Protein AF-A0A4V3WNZ0-F1 (afdb_monomer_lite)

Organism: Camellia sinensis var. sinensis (NCBI:txid542762)

Radius of gyration: 19.57 Å; chains: 1; bounding box: 50×48×54 Å

Structure (mmCIF, N/CA/C/O backbone):
data_AF-A0A4V3WNZ0-F1
#
_entry.id   AF-A0A4V3WNZ0-F1
#
loop_
_atom_site.group_PDB
_atom_site.id
_atom_site.type_symbol
_atom_site.label_atom_id
_atom_site.label_alt_id
_atom_site.label_comp_id
_atom_site.label_asym_id
_atom_site.label_entity_id
_atom_site.label_seq_id
_atom_site.pdbx_PDB_ins_code
_atom_site.Cartn_x
_atom_site.Cartn_y
_atom_site.Cartn_z
_atom_site.occupancy
_atom_site.B_iso_or_equiv
_atom_site.auth_seq_id
_atom_site.auth_comp_id
_atom_site.auth_asym_id
_atom_site.auth_atom_id
_atom_site.pdbx_PDB_model_num
ATOM 1 N N . MET A 1 1 ? 7.598 -30.598 9.539 1.00 22.86 1 MET A N 1
ATOM 2 C CA . MET A 1 1 ? 8.129 -29.947 10.754 1.00 22.86 1 MET A CA 1
ATOM 3 C C . MET A 1 1 ? 8.599 -28.568 10.317 1.00 22.86 1 MET A C 1
ATOM 5 O O . MET A 1 1 ? 9.650 -28.461 9.709 1.00 22.86 1 MET A O 1
ATOM 9 N N . VAL A 1 2 ? 7.731 -27.564 10.446 1.00 21.77 2 VAL A N 1
ATOM 10 C CA . VAL A 1 2 ? 8.001 -26.183 10.010 1.00 21.77 2 VAL A CA 1
ATOM 11 C C . VAL A 1 2 ? 8.913 -25.542 11.061 1.00 21.77 2 VAL A C 1
ATOM 13 O O . VAL A 1 2 ? 8.618 -25.711 12.249 1.00 21.77 2 VAL A O 1
ATOM 16 N N . PRO A 1 3 ? 10.010 -24.852 10.701 1.00 21.86 3 PRO A N 1
ATOM 17 C CA . PRO A 1 3 ? 10.790 -24.132 11.690 1.00 21.86 3 PRO A CA 1
ATOM 18 C C . PRO A 1 3 ? 9.959 -22.952 12.203 1.00 21.86 3 PRO A C 1
ATOM 20 O O . PRO A 1 3 ? 9.789 -21.936 11.539 1.00 21.86 3 PRO A O 1
ATOM 23 N N . LEU A 1 4 ? 9.409 -23.128 13.404 1.00 22.83 4 LEU A N 1
ATOM 24 C CA . LEU A 1 4 ? 8.915 -22.058 14.260 1.00 22.83 4 LEU A CA 1
ATOM 25 C C . LEU A 1 4 ? 10.076 -21.096 14.528 1.00 22.83 4 LEU A C 1
ATOM 27 O O . LEU A 1 4 ? 11.005 -21.442 15.263 1.00 22.83 4 LEU A O 1
ATOM 31 N N . PHE A 1 5 ? 10.012 -19.885 13.978 1.00 24.09 5 PHE A N 1
ATOM 32 C CA . PHE A 1 5 ? 10.823 -18.770 14.454 1.00 24.09 5 PHE A CA 1
ATOM 33 C C . PHE A 1 5 ? 10.390 -18.443 15.888 1.00 24.09 5 PHE A C 1
ATOM 35 O O . PHE A 1 5 ? 9.477 -17.661 16.140 1.00 24.09 5 PHE A O 1
ATOM 42 N N . ARG A 1 6 ? 11.035 -19.094 16.861 1.00 22.08 6 ARG A N 1
ATOM 43 C CA . ARG A 1 6 ? 11.029 -18.660 18.258 1.00 22.08 6 ARG A CA 1
ATOM 44 C C . ARG A 1 6 ? 11.833 -17.366 18.337 1.00 22.08 6 ARG A C 1
ATOM 46 O O . ARG A 1 6 ? 13.050 -17.409 18.489 1.00 22.08 6 ARG A O 1
ATOM 53 N N . CYS A 1 7 ? 11.151 -16.229 18.273 1.00 25.38 7 CYS A N 1
ATOM 54 C CA . CYS A 1 7 ? 11.720 -14.967 18.723 1.00 25.38 7 CYS A CA 1
ATOM 55 C C . CYS A 1 7 ? 11.767 -15.008 20.258 1.00 25.38 7 CYS A C 1
ATOM 57 O O . CYS A 1 7 ? 10.789 -14.701 20.936 1.00 25.38 7 CYS A O 1
ATOM 59 N N . ARG A 1 8 ? 12.880 -15.502 20.818 1.00 25.33 8 ARG A N 1
ATOM 60 C CA . ARG A 1 8 ? 13.190 -15.264 22.230 1.00 25.33 8 ARG A CA 1
ATOM 61 C C . ARG A 1 8 ? 13.605 -13.806 22.360 1.00 25.33 8 ARG A C 1
ATOM 63 O O . ARG A 1 8 ? 14.475 -13.345 21.632 1.00 25.33 8 ARG A O 1
ATOM 70 N N . THR A 1 9 ? 12.932 -13.135 23.283 1.00 31.78 9 THR A N 1
ATOM 71 C CA . THR A 1 9 ? 13.323 -11.897 23.948 1.00 31.78 9 THR A CA 1
ATOM 72 C C . THR A 1 9 ? 14.841 -11.769 24.034 1.00 31.78 9 THR A C 1
ATOM 74 O O . THR A 1 9 ? 15.454 -12.547 24.755 1.00 31.78 9 THR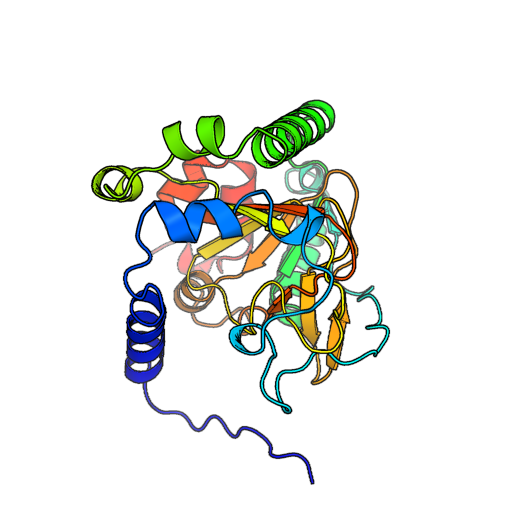 A O 1
ATOM 77 N N . ASP A 1 10 ? 15.424 -10.853 23.262 1.00 27.19 10 ASP A N 1
ATOM 78 C CA . ASP A 1 10 ? 16.510 -9.978 23.704 1.00 27.19 10 ASP A CA 1
ATOM 79 C C . ASP A 1 10 ? 16.828 -8.932 22.619 1.00 27.19 10 ASP A C 1
ATOM 81 O O . ASP A 1 10 ? 17.310 -9.231 21.530 1.00 27.19 10 ASP A O 1
ATOM 85 N N . ASN A 1 11 ? 16.601 -7.677 23.014 1.00 31.78 11 ASN A N 1
ATOM 86 C CA . ASN A 1 11 ? 17.194 -6.434 22.520 1.00 31.78 11 ASN A CA 1
ATOM 87 C C . ASN A 1 11 ? 16.627 -5.760 21.253 1.00 31.78 11 ASN A C 1
ATOM 89 O O . ASN A 1 11 ? 17.035 -6.018 20.122 1.00 31.78 11 ASN A O 1
ATOM 93 N N . LEU A 1 12 ? 15.862 -4.686 21.514 1.00 31.84 12 LEU A N 1
ATOM 94 C CA . LEU A 1 12 ? 15.644 -3.498 20.666 1.00 31.84 12 LEU A CA 1
ATOM 95 C C . LEU A 1 12 ? 16.900 -3.036 19.898 1.00 31.84 12 LEU A C 1
ATOM 97 O O . LEU A 1 12 ? 16.803 -2.506 18.794 1.00 31.84 12 LEU A O 1
ATOM 101 N N . LEU A 1 13 ? 18.094 -3.260 20.454 1.00 29.09 13 LEU A N 1
ATOM 102 C CA . LEU A 1 13 ? 19.365 -2.938 19.807 1.00 29.09 13 LEU A CA 1
ATOM 103 C C . LEU A 1 13 ? 19.610 -3.746 18.522 1.00 29.09 13 LEU A C 1
ATOM 105 O O . LEU A 1 13 ? 20.315 -3.272 17.634 1.00 29.09 13 LEU A O 1
ATOM 109 N N . GLN A 1 14 ? 19.051 -4.953 18.406 1.00 28.75 14 GLN A N 1
ATOM 110 C CA . GLN A 1 14 ? 19.191 -5.788 17.215 1.00 28.75 14 GLN A CA 1
ATOM 111 C C . GLN A 1 14 ? 18.193 -5.386 16.126 1.00 28.75 14 GLN A C 1
ATOM 113 O O . GLN A 1 14 ? 18.574 -5.372 14.959 1.00 28.75 14 GLN A O 1
ATOM 118 N N . ALA A 1 15 ? 16.989 -4.940 16.504 1.00 31.02 15 ALA A N 1
ATOM 119 C CA . ALA A 1 15 ? 16.023 -4.324 15.591 1.00 31.02 15 ALA A CA 1
ATOM 120 C C . ALA A 1 15 ? 16.537 -2.980 15.035 1.00 31.02 15 ALA A C 1
ATOM 122 O O . ALA A 1 15 ? 16.489 -2.754 13.829 1.00 31.02 15 ALA A O 1
ATOM 123 N N . LEU A 1 16 ? 17.144 -2.136 15.880 1.00 28.64 16 LEU A N 1
ATOM 124 C CA . LEU A 1 16 ? 17.781 -0.881 15.453 1.00 28.64 16 LEU A CA 1
ATOM 125 C C . LEU A 1 16 ? 19.029 -1.115 14.582 1.00 28.64 16 LEU A C 1
ATOM 127 O O . LEU A 1 16 ? 19.270 -0.370 13.633 1.00 28.64 16 LEU A O 1
ATOM 131 N N . ARG A 1 17 ? 19.806 -2.177 14.843 1.00 26.17 17 ARG A N 1
ATOM 132 C CA . ARG A 1 17 ? 20.913 -2.592 13.960 1.00 26.17 17 ARG A CA 1
ATOM 133 C C . ARG A 1 17 ? 20.415 -3.154 12.625 1.00 26.17 17 ARG A C 1
ATOM 135 O O . ARG A 1 17 ? 21.049 -2.882 11.611 1.00 26.17 17 ARG A O 1
ATOM 142 N N . TYR A 1 18 ? 19.284 -3.862 12.607 1.00 29.41 18 TYR A N 1
ATOM 143 C CA . TYR A 1 18 ? 18.631 -4.327 11.377 1.00 29.41 18 TYR A CA 1
ATOM 144 C C . TYR A 1 18 ? 18.109 -3.152 10.535 1.00 29.41 18 TYR A C 1
ATOM 146 O O . TYR A 1 18 ? 18.375 -3.097 9.335 1.00 29.41 18 TYR A O 1
ATOM 154 N N . ALA A 1 19 ? 17.469 -2.161 11.166 1.00 29.06 19 ALA A N 1
ATOM 155 C CA . ALA A 1 19 ? 17.015 -0.935 10.504 1.00 29.06 19 ALA A CA 1
ATOM 156 C C . ALA A 1 19 ? 18.187 -0.114 9.919 1.00 29.06 19 ALA A C 1
ATOM 158 O O . ALA A 1 19 ? 18.107 0.373 8.792 1.00 29.06 19 ALA A O 1
ATOM 159 N N . ALA A 1 20 ? 19.321 -0.031 10.628 1.00 26.53 20 ALA A N 1
ATOM 160 C CA . ALA A 1 20 ? 20.526 0.654 10.145 1.00 26.53 20 ALA A CA 1
ATOM 161 C C . ALA A 1 20 ? 21.282 -0.113 9.032 1.00 26.53 20 ALA A C 1
ATOM 163 O O . ALA A 1 20 ? 21.906 0.503 8.162 1.00 26.53 20 ALA A O 1
ATOM 164 N N . GLN A 1 21 ? 21.231 -1.452 9.025 1.00 25.48 21 GLN A N 1
ATOM 165 C CA . GLN A 1 21 ? 21.867 -2.276 7.986 1.00 25.48 21 GLN A CA 1
ATOM 166 C C . GLN A 1 21 ? 21.090 -2.283 6.664 1.00 25.48 21 GLN A C 1
ATOM 168 O O . GLN A 1 21 ? 21.719 -2.277 5.606 1.00 25.48 21 GLN A O 1
ATOM 173 N N . PHE A 1 22 ? 19.755 -2.231 6.683 1.00 28.86 22 PHE A N 1
ATOM 174 C CA . PHE A 1 22 ? 18.964 -2.204 5.443 1.00 28.86 22 PHE A CA 1
ATOM 175 C C . PHE A 1 22 ? 18.880 -0.821 4.789 1.00 28.86 22 PHE A C 1
ATOM 177 O O . PHE A 1 22 ? 18.801 -0.746 3.565 1.00 28.86 22 PHE A O 1
ATOM 184 N N . GLY A 1 23 ? 19.039 0.266 5.553 1.00 26.31 23 GLY A N 1
ATOM 185 C CA . GLY A 1 23 ? 19.228 1.607 4.985 1.00 26.31 23 GLY A CA 1
ATOM 186 C C . GLY A 1 23 ? 20.550 1.789 4.220 1.00 26.31 23 GLY A C 1
ATOM 187 O O . GLY A 1 23 ? 20.719 2.786 3.525 1.00 26.31 23 GLY A O 1
ATOM 188 N N . SER A 1 24 ? 21.499 0.844 4.324 1.00 24.97 24 SER A N 1
ATOM 189 C CA . SER A 1 24 ? 22.857 0.995 3.774 1.00 24.97 24 SER A CA 1
ATOM 190 C C . SER A 1 24 ? 23.377 -0.169 2.915 1.00 24.97 24 SER A C 1
ATOM 192 O O . SER A 1 24 ? 24.440 -0.040 2.304 1.00 24.97 24 SER A O 1
ATOM 194 N N . LEU A 1 25 ? 22.641 -1.277 2.755 1.00 25.31 25 LEU A N 1
ATOM 195 C CA . LEU A 1 25 ? 23.072 -2.417 1.930 1.00 25.31 25 LEU A CA 1
ATOM 196 C C . LEU A 1 25 ? 22.084 -2.774 0.810 1.00 25.31 25 LEU A C 1
ATOM 198 O O . LEU A 1 25 ? 21.451 -3.822 0.843 1.00 25.31 25 LEU A O 1
ATOM 202 N N . ARG A 1 26 ? 22.056 -1.942 -0.244 1.00 28.61 26 ARG A N 1
ATOM 203 C CA . ARG A 1 26 ? 22.156 -2.385 -1.661 1.00 28.61 26 ARG A CA 1
ATOM 204 C C . ARG A 1 26 ? 22.137 -1.264 -2.707 1.00 28.61 26 ARG A C 1
ATOM 206 O O . ARG A 1 26 ? 22.009 -1.569 -3.884 1.00 28.61 26 ARG A O 1
ATOM 213 N N . TYR A 1 27 ? 22.410 -0.003 -2.374 1.00 26.86 27 TYR A N 1
ATOM 214 C CA . TYR A 1 27 ? 22.771 0.972 -3.414 1.00 26.86 27 TYR A CA 1
ATOM 215 C C . TYR A 1 27 ? 24.273 0.878 -3.733 1.00 26.86 27 TYR A C 1
ATOM 217 O O . TYR A 1 27 ? 25.078 1.755 -3.421 1.00 26.86 27 TYR A O 1
ATOM 225 N N . ARG A 1 28 ? 24.702 -0.245 -4.332 1.00 27.34 28 ARG A N 1
ATOM 226 C CA . ARG A 1 28 ? 26.031 -0.305 -4.960 1.00 27.34 28 ARG A CA 1
ATOM 227 C C . ARG A 1 28 ? 26.007 0.646 -6.153 1.00 27.34 28 ARG A C 1
ATOM 229 O O . ARG A 1 28 ? 25.425 0.284 -7.165 1.00 27.34 28 ARG A O 1
ATOM 236 N N . ARG A 1 29 ? 26.643 1.819 -6.009 1.00 31.81 29 ARG A N 1
ATOM 237 C CA . ARG A 1 29 ? 27.169 2.718 -7.063 1.00 31.81 29 ARG A CA 1
ATOM 238 C C . ARG A 1 29 ? 26.710 2.329 -8.482 1.00 31.81 29 ARG A C 1
ATOM 240 O O . ARG A 1 29 ? 27.470 1.765 -9.269 1.00 31.81 29 ARG A O 1
ATOM 247 N N . CYS A 1 30 ? 25.446 2.596 -8.794 1.00 29.62 30 CYS A N 1
ATOM 248 C CA . CYS A 1 30 ? 24.941 2.493 -10.153 1.00 29.62 30 CYS A CA 1
ATOM 249 C C . CYS A 1 30 ? 25.192 3.856 -10.789 1.00 29.62 30 CYS A C 1
ATOM 251 O O . CYS A 1 30 ? 24.646 4.854 -10.336 1.00 29.62 30 CYS A O 1
ATOM 253 N N . SER A 1 31 ? 26.076 3.927 -11.785 1.00 35.72 31 SER A N 1
ATOM 254 C CA . SER A 1 31 ? 26.264 5.159 -12.554 1.00 35.72 31 SER A CA 1
ATOM 255 C C . SER A 1 31 ? 24.930 5.596 -13.175 1.00 35.72 31 SER A C 1
ATOM 257 O O . SER A 1 31 ? 24.097 4.740 -13.476 1.00 35.72 31 SER A O 1
ATOM 259 N N . ARG A 1 32 ? 24.745 6.904 -13.427 1.00 35.91 32 ARG A N 1
ATOM 260 C CA . ARG A 1 32 ? 23.558 7.486 -14.103 1.00 35.91 32 ARG A CA 1
ATOM 261 C C . ARG A 1 32 ? 23.017 6.634 -15.270 1.00 35.91 32 ARG A C 1
ATOM 263 O O . ARG A 1 32 ? 21.812 6.494 -15.404 1.00 35.91 32 ARG A O 1
ATOM 270 N N . LYS A 1 33 ? 23.903 5.991 -16.047 1.00 34.62 33 LYS A N 1
ATOM 271 C CA . LYS A 1 33 ? 23.573 5.113 -17.192 1.00 34.62 33 LYS A CA 1
ATOM 272 C C . LYS A 1 33 ? 22.968 3.740 -16.849 1.00 34.62 33 LYS A C 1
ATOM 274 O O . LYS A 1 33 ? 22.420 3.094 -17.730 1.00 34.62 33 LYS A O 1
ATOM 279 N N . ARG A 1 34 ? 23.133 3.223 -15.626 1.00 37.94 34 ARG A N 1
ATOM 280 C CA . ARG A 1 34 ? 22.571 1.919 -15.208 1.00 37.94 34 ARG A CA 1
ATOM 281 C C . ARG A 1 34 ? 21.216 2.047 -14.519 1.00 37.94 34 ARG A C 1
ATOM 283 O O . ARG A 1 34 ? 20.444 1.097 -14.548 1.00 37.94 34 ARG A O 1
ATOM 290 N N . MET A 1 35 ? 20.935 3.192 -13.898 1.00 37.19 35 MET A N 1
ATOM 291 C CA . MET A 1 35 ? 19.624 3.454 -13.302 1.00 37.19 35 MET A CA 1
ATOM 292 C C . MET A 1 35 ? 18.584 3.792 -14.364 1.00 37.19 35 MET A C 1
ATOM 294 O O . MET A 1 35 ? 17.451 3.339 -14.282 1.00 37.19 35 MET A O 1
ATOM 298 N N . SER A 1 36 ? 18.999 4.506 -15.405 1.00 38.12 36 SER A N 1
ATOM 299 C CA . SER A 1 36 ? 18.141 4.930 -16.504 1.00 38.12 36 SER A CA 1
ATOM 300 C C . SER A 1 36 ? 17.498 3.735 -17.248 1.00 38.12 36 SER A C 1
ATOM 302 O O . SER A 1 36 ? 16.285 3.725 -17.465 1.00 38.12 36 SER A O 1
ATOM 304 N N . ALA A 1 37 ? 18.252 2.644 -17.439 1.00 39.81 37 ALA A N 1
ATOM 305 C CA . ALA A 1 37 ? 17.747 1.379 -17.982 1.00 39.81 37 ALA A CA 1
ATOM 306 C C . ALA A 1 37 ? 16.717 0.670 -17.073 1.00 39.81 37 ALA A C 1
ATOM 308 O O . ALA A 1 37 ? 15.813 0.003 -17.571 1.00 39.81 37 ALA A O 1
ATOM 309 N N . LEU A 1 38 ? 16.830 0.806 -15.745 1.00 43.81 38 LEU A N 1
ATOM 310 C CA . LEU A 1 38 ? 15.936 0.161 -14.771 1.00 43.81 38 LEU A CA 1
ATOM 311 C C . LEU A 1 38 ? 14.615 0.912 -14.572 1.00 43.81 38 LEU A C 1
ATOM 313 O O . LEU A 1 38 ? 13.641 0.309 -14.135 1.00 43.81 38 LEU A O 1
ATOM 317 N N . VAL A 1 39 ? 14.575 2.206 -14.899 1.00 49.56 39 VAL A N 1
ATOM 318 C CA . VAL A 1 39 ? 13.464 3.102 -14.540 1.00 49.56 39 VAL A CA 1
ATOM 319 C C . VAL A 1 39 ? 12.430 3.277 -15.669 1.00 49.56 39 VAL A C 1
ATOM 321 O O . VAL A 1 39 ? 11.371 3.844 -15.415 1.00 49.56 39 VAL A O 1
ATOM 324 N N . SER A 1 40 ? 12.647 2.785 -16.902 1.00 48.41 40 SER A N 1
ATOM 325 C CA . SER A 1 40 ? 11.693 3.076 -18.010 1.00 48.41 40 SER A CA 1
ATOM 326 C C . SER A 1 40 ? 11.544 2.047 -19.119 1.00 48.41 40 SER A C 1
ATOM 328 O O . SER A 1 40 ? 10.500 1.995 -19.760 1.00 48.41 40 SER A O 1
ATOM 330 N N . SER A 1 41 ? 12.599 1.307 -19.444 1.00 50.56 41 SER A N 1
ATOM 331 C CA . SER A 1 41 ? 12.677 0.608 -20.736 1.00 50.56 41 SER A CA 1
ATOM 332 C C . SER A 1 41 ? 12.951 -0.886 -20.599 1.00 50.56 41 SER A C 1
ATOM 334 O O . SER A 1 41 ? 12.809 -1.625 -21.575 1.00 50.56 41 SER A O 1
ATOM 336 N N . TRP A 1 42 ? 13.290 -1.343 -19.388 1.00 58.28 42 TRP A N 1
ATOM 337 C CA . TRP A 1 42 ? 13.587 -2.744 -19.113 1.00 58.28 42 TRP A CA 1
ATOM 338 C C . TRP A 1 42 ? 12.400 -3.658 -19.445 1.00 58.28 42 TRP A C 1
ATOM 340 O O . TRP A 1 42 ? 12.554 -4.588 -20.227 1.00 58.28 42 TRP A O 1
ATOM 350 N N . SER A 1 43 ? 11.194 -3.367 -18.959 1.00 57.28 43 SER A N 1
ATOM 351 C CA . SER A 1 43 ? 10.022 -4.226 -19.195 1.00 57.28 43 SER A CA 1
ATOM 352 C C . SER A 1 43 ? 9.552 -4.278 -20.649 1.00 57.28 43 SER A C 1
ATOM 354 O O . SER A 1 43 ? 9.065 -5.313 -21.092 1.00 57.28 43 SER A O 1
ATOM 356 N N . LYS A 1 44 ? 9.723 -3.190 -21.411 1.00 63.53 44 LYS A N 1
ATOM 357 C CA . LYS A 1 44 ? 9.274 -3.107 -22.812 1.00 63.53 44 LYS A CA 1
ATOM 358 C C . LYS A 1 44 ? 10.157 -3.939 -23.758 1.00 63.53 44 LYS A C 1
ATOM 360 O O . LYS A 1 44 ? 9.679 -4.369 -24.801 1.00 63.53 44 LYS A O 1
ATOM 365 N N . ASN A 1 45 ? 11.418 -4.202 -23.386 1.00 63.09 45 ASN A N 1
ATOM 366 C CA . ASN A 1 45 ? 12.417 -4.833 -24.263 1.00 63.09 45 ASN A CA 1
ATOM 367 C C . ASN A 1 45 ? 13.066 -6.113 -23.701 1.00 63.09 45 ASN A C 1
ATOM 369 O O . ASN A 1 45 ? 13.890 -6.726 -24.383 1.00 63.09 45 ASN A O 1
ATOM 373 N N . VAL A 1 46 ? 12.749 -6.526 -22.468 1.00 61.59 46 VAL A N 1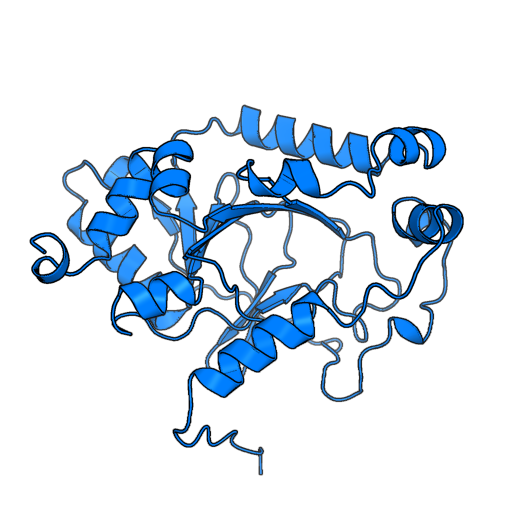
ATOM 374 C CA . VAL A 1 46 ? 13.366 -7.701 -21.836 1.00 61.59 46 VAL A CA 1
ATOM 375 C C . VAL A 1 46 ? 12.406 -8.881 -21.785 1.00 61.59 46 VAL A C 1
ATOM 377 O O . VAL A 1 46 ? 11.454 -8.917 -21.015 1.00 61.59 46 VAL A O 1
ATOM 380 N N . HIS A 1 47 ? 12.725 -9.902 -22.581 1.00 66.94 47 HIS A N 1
ATOM 381 C CA . HIS A 1 47 ? 11.991 -11.169 -22.622 1.00 66.94 47 HIS A CA 1
ATOM 382 C C . HIS A 1 47 ? 12.429 -12.168 -21.538 1.00 66.94 47 HIS A C 1
ATOM 384 O O . HIS A 1 47 ? 11.732 -13.148 -21.287 1.00 66.94 47 HIS A O 1
ATOM 390 N N . THR A 1 48 ? 13.582 -11.945 -20.896 1.00 73.31 48 THR A N 1
ATOM 391 C CA . THR A 1 48 ? 14.179 -12.877 -19.925 1.00 73.31 48 THR A CA 1
ATOM 392 C C . THR A 1 48 ? 14.595 -12.167 -18.647 1.00 73.31 48 THR A C 1
ATOM 394 O O . THR A 1 48 ? 15.357 -11.204 -18.681 1.00 73.31 48 THR A O 1
ATOM 397 N N . LEU A 1 49 ? 14.155 -12.687 -17.507 1.00 75.69 49 LEU A N 1
ATOM 398 C CA . LEU A 1 49 ? 14.487 -12.153 -16.193 1.00 75.69 49 LEU A CA 1
ATOM 399 C C . LEU A 1 49 ? 15.981 -12.370 -15.849 1.00 75.69 49 LEU A C 1
ATOM 401 O O . LEU A 1 49 ? 16.422 -13.519 -15.827 1.00 75.69 49 LEU A O 1
ATOM 405 N N . PRO A 1 50 ? 16.764 -11.319 -15.537 1.00 79.50 50 PRO A N 1
ATOM 406 C CA . PRO A 1 50 ? 18.136 -11.460 -15.070 1.00 79.50 50 PRO A CA 1
ATOM 407 C C . PRO A 1 50 ? 18.205 -12.164 -13.711 1.00 79.50 50 PRO A C 1
ATOM 409 O O . PRO A 1 50 ? 17.396 -11.908 -12.818 1.00 79.50 50 PRO A O 1
ATOM 412 N N . GLU A 1 51 ? 19.225 -13.000 -13.521 1.00 80.56 51 GLU A N 1
ATOM 413 C CA . GLU A 1 51 ? 19.382 -13.838 -12.323 1.00 80.56 51 GLU A CA 1
ATOM 414 C C . GLU A 1 51 ? 19.431 -13.042 -11.011 1.00 80.56 51 GLU A C 1
ATOM 416 O O . GLU A 1 51 ? 18.984 -13.527 -9.978 1.00 80.56 51 GLU A O 1
ATOM 421 N N . ASN A 1 52 ? 19.912 -11.796 -11.029 1.00 79.75 52 ASN A N 1
ATOM 422 C CA . ASN A 1 52 ? 19.997 -10.957 -9.830 1.00 79.75 52 ASN A CA 1
ATOM 423 C C . ASN A 1 52 ? 18.636 -10.441 -9.322 1.00 79.75 52 ASN A C 1
ATOM 425 O O . ASN A 1 52 ? 18.594 -9.862 -8.236 1.00 79.75 52 ASN A O 1
ATOM 429 N N . PHE A 1 53 ? 17.559 -10.620 -10.094 1.00 78.50 53 PHE A N 1
ATOM 430 C CA . PHE A 1 53 ? 16.176 -10.358 -9.678 1.00 78.50 53 PHE A CA 1
ATOM 431 C C . PHE A 1 53 ? 15.459 -11.618 -9.184 1.00 78.50 53 PHE A C 1
ATOM 433 O O . PHE A 1 53 ? 14.390 -11.517 -8.589 1.00 78.50 53 PHE A O 1
ATOM 440 N N . VAL A 1 54 ? 16.032 -12.801 -9.424 1.00 83.25 54 VAL A N 1
ATOM 441 C CA . VAL A 1 54 ? 15.452 -14.075 -9.000 1.00 83.25 54 VAL A CA 1
ATOM 442 C C . VAL A 1 54 ? 15.625 -14.220 -7.490 1.00 83.25 54 VAL A C 1
ATOM 444 O O . VAL A 1 54 ? 16.745 -14.254 -6.978 1.00 83.25 54 VAL A O 1
ATOM 447 N N . CYS A 1 55 ? 14.510 -14.338 -6.773 1.00 83.81 55 CYS A N 1
ATOM 448 C CA . CYS A 1 55 ? 14.496 -14.596 -5.340 1.00 83.81 55 CYS A CA 1
ATOM 449 C C . CYS A 1 55 ? 15.148 -15.947 -5.012 1.00 83.81 55 CYS A C 1
ATOM 451 O O . CYS A 1 55 ? 15.090 -16.913 -5.796 1.00 83.81 55 CYS A O 1
ATOM 453 N N . SER A 1 56 ? 15.725 -16.031 -3.810 1.00 86.00 56 SER A N 1
ATOM 454 C CA . SER A 1 56 ? 16.164 -17.308 -3.244 1.00 86.00 56 SER A CA 1
ATOM 455 C C . SER A 1 56 ? 14.981 -18.277 -3.173 1.00 86.00 56 SER A C 1
ATOM 457 O O . SER A 1 56 ? 13.831 -17.850 -3.087 1.00 86.00 56 SER A O 1
ATOM 459 N N . SER A 1 57 ? 15.230 -19.586 -3.236 1.00 84.00 57 SER A N 1
ATOM 460 C CA . SER A 1 57 ? 14.157 -20.592 -3.308 1.00 84.00 57 SER A CA 1
ATOM 461 C C . SER A 1 57 ? 13.114 -20.476 -2.191 1.00 84.00 57 SER A C 1
ATOM 463 O O . SER A 1 57 ? 11.962 -20.826 -2.418 1.00 84.00 57 SER A O 1
ATOM 465 N N . GLU A 1 58 ? 13.512 -19.980 -1.019 1.00 81.69 58 GLU A N 1
ATOM 466 C CA . GLU A 1 58 ? 12.665 -19.825 0.171 1.00 81.69 58 GLU A CA 1
ATOM 467 C C . GLU A 1 58 ? 11.788 -18.562 0.128 1.00 81.69 58 GLU A C 1
ATOM 469 O O . GLU A 1 58 ? 10.721 -18.536 0.732 1.00 81.69 58 GLU A O 1
ATOM 474 N N . GLU A 1 59 ? 12.211 -17.530 -0.605 1.00 80.25 59 GLU A N 1
ATOM 475 C CA . GLU A 1 59 ? 11.529 -16.229 -0.686 1.00 80.25 59 GLU A CA 1
ATOM 476 C C . GLU A 1 59 ? 10.647 -16.094 -1.933 1.00 80.25 59 GLU A C 1
ATOM 478 O O . GLU A 1 59 ? 9.984 -15.074 -2.128 1.00 80.25 59 GLU A O 1
ATOM 483 N N . ARG A 1 60 ? 10.662 -17.094 -2.820 1.00 84.56 60 ARG A N 1
ATOM 484 C CA . ARG A 1 60 ? 9.887 -17.055 -4.061 1.00 84.56 60 ARG A CA 1
ATOM 485 C C . ARG A 1 60 ? 8.389 -17.032 -3.748 1.00 84.56 60 ARG A C 1
ATOM 487 O O . ARG A 1 60 ? 7.919 -17.898 -3.011 1.00 84.56 60 ARG A O 1
ATOM 494 N N . PRO A 1 61 ? 7.617 -16.121 -4.364 1.00 80.38 61 PRO A N 1
ATOM 495 C CA . PRO A 1 61 ? 6.167 -16.083 -4.176 1.00 80.38 61 PRO A CA 1
ATOM 496 C C . PRO A 1 61 ? 5.466 -17.322 -4.758 1.00 80.38 61 PRO A C 1
ATOM 498 O O . PRO A 1 61 ? 4.369 -17.674 -4.324 1.00 80.38 61 PRO A O 1
ATOM 501 N N . GLY A 1 62 ? 6.094 -17.994 -5.730 1.00 82.50 62 GLY A N 1
ATOM 502 C CA . GLY A 1 62 ? 5.537 -19.150 -6.424 1.00 82.50 62 GLY A CA 1
ATOM 503 C C . GLY A 1 62 ? 4.349 -18.804 -7.329 1.00 82.50 62 GLY A C 1
ATOM 504 O O . GLY A 1 62 ? 3.935 -17.652 -7.479 1.00 82.50 62 GLY A O 1
ATOM 505 N N . ASP A 1 63 ? 3.772 -19.831 -7.949 1.00 72.31 63 ASP A N 1
ATOM 506 C CA . ASP A 1 63 ? 2.617 -19.685 -8.847 1.00 72.31 63 ASP A CA 1
ATOM 507 C C . ASP A 1 63 ? 1.279 -19.556 -8.112 1.0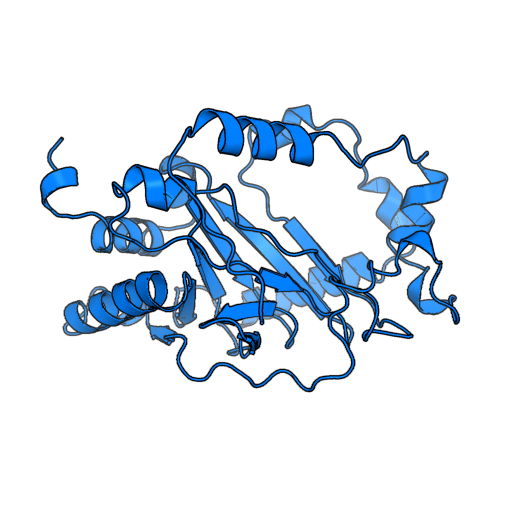0 72.31 63 ASP A C 1
ATOM 509 O O . ASP A 1 63 ? 0.253 -19.304 -8.743 1.00 72.31 63 ASP A O 1
ATOM 513 N N . LEU A 1 64 ? 1.278 -19.719 -6.786 1.00 58.94 64 LEU A N 1
ATOM 514 C CA . LEU A 1 64 ? 0.069 -19.778 -5.973 1.00 58.94 64 LEU A CA 1
ATOM 515 C C . LEU A 1 64 ? -0.803 -18.538 -6.203 1.00 58.94 64 LEU A C 1
ATOM 517 O O . LEU A 1 64 ? -0.380 -17.403 -5.979 1.00 58.94 64 LEU A O 1
ATOM 521 N N . ALA A 1 65 ? -2.045 -18.775 -6.631 1.00 66.00 65 ALA A N 1
ATOM 522 C CA . ALA A 1 65 ? -3.104 -17.784 -6.556 1.00 66.00 65 ALA A CA 1
ATOM 523 C C . ALA A 1 65 ? -3.325 -17.473 -5.074 1.00 66.00 65 ALA A C 1
ATOM 525 O O . ALA A 1 65 ? -3.945 -18.252 -4.348 1.00 66.00 65 ALA A O 1
ATOM 526 N N . VAL A 1 66 ? -2.739 -16.373 -4.611 1.00 75.00 66 VAL A N 1
ATOM 527 C CA . VAL A 1 66 ? -2.847 -15.979 -3.213 1.00 75.00 66 VAL A CA 1
ATOM 528 C C . VAL A 1 66 ? -4.292 -15.540 -2.953 1.00 75.00 66 VAL A C 1
ATOM 530 O O . VAL A 1 66 ? -4.797 -14.673 -3.670 1.00 75.00 66 VAL A O 1
ATOM 533 N N . PRO A 1 67 ? -5.001 -16.137 -1.977 1.00 86.88 67 PRO A N 1
ATOM 534 C CA . PRO A 1 67 ? -6.378 -15.758 -1.704 1.00 86.88 67 PRO A CA 1
ATOM 535 C C . PRO A 1 67 ? -6.451 -14.308 -1.222 1.00 86.88 67 PRO A C 1
ATOM 537 O O . PRO A 1 67 ? -5.637 -13.860 -0.414 1.00 86.88 67 PRO A O 1
ATOM 540 N N . LEU A 1 68 ? -7.470 -13.581 -1.683 1.00 88.75 68 LEU A N 1
ATOM 541 C CA . LEU A 1 68 ? -7.760 -12.243 -1.177 1.00 88.75 68 LEU A CA 1
ATOM 542 C C . LEU A 1 68 ? -8.238 -12.317 0.274 1.00 88.75 68 LEU A C 1
ATOM 544 O O . LEU A 1 68 ? -9.176 -13.053 0.600 1.00 88.75 68 LEU A O 1
ATOM 548 N N . CYS A 1 69 ? -7.647 -11.490 1.127 1.00 89.19 69 CYS A N 1
ATOM 549 C CA . CYS A 1 69 ? -8.108 -11.279 2.481 1.00 89.19 69 CYS A CA 1
ATOM 550 C C . CYS A 1 69 ? -9.415 -10.482 2.457 1.00 89.19 69 CYS A C 1
ATOM 552 O O . CYS A 1 69 ? -9.454 -9.322 2.052 1.00 89.19 69 CYS A O 1
ATOM 554 N N . ARG A 1 70 ? -10.505 -11.111 2.904 1.00 87.12 70 ARG A N 1
ATOM 555 C CA . ARG A 1 70 ? -11.823 -10.463 3.033 1.00 87.12 70 ARG A CA 1
ATOM 556 C C . ARG A 1 70 ? -12.059 -9.850 4.416 1.00 87.12 70 ARG A C 1
ATOM 558 O O . ARG A 1 70 ? -13.107 -9.259 4.635 1.00 87.12 70 ARG A O 1
ATOM 565 N N . GLY A 1 71 ? -11.128 -10.053 5.349 1.00 91.00 71 GLY A N 1
ATOM 566 C CA . GLY A 1 71 ? -11.273 -9.649 6.748 1.00 91.00 71 GLY A CA 1
ATOM 567 C C . GLY A 1 71 ? -10.747 -8.253 7.072 1.00 91.00 71 GLY A C 1
ATOM 568 O O . GLY A 1 71 ? -11.101 -7.735 8.128 1.00 91.00 71 GLY A O 1
ATOM 569 N N . ILE A 1 72 ? -9.936 -7.655 6.190 1.00 93.94 72 ILE A N 1
ATOM 570 C CA . ILE A 1 72 ? -9.353 -6.323 6.401 1.00 93.94 72 ILE A CA 1
ATOM 571 C C . ILE A 1 72 ? -10.492 -5.290 6.439 1.00 93.94 72 ILE A C 1
ATOM 573 O O . ILE A 1 72 ? -11.227 -5.181 5.451 1.00 93.94 72 ILE A O 1
ATOM 577 N N . PRO A 1 73 ? -10.665 -4.545 7.546 1.00 94.94 73 PRO A N 1
ATOM 578 C CA . PRO A 1 73 ? -11.734 -3.559 7.667 1.00 94.94 73 PRO A CA 1
ATOM 579 C C . PRO A 1 73 ? -11.603 -2.418 6.654 1.00 94.94 73 PRO A C 1
ATOM 581 O O . PRO A 1 73 ? -10.496 -1.979 6.345 1.00 94.94 73 PRO A O 1
ATOM 584 N N . VAL A 1 74 ? -12.747 -1.918 6.186 1.00 95.25 74 VAL A N 1
ATOM 585 C CA . VAL A 1 74 ? -12.864 -0.680 5.405 1.00 95.25 74 VAL A CA 1
ATOM 586 C C . VAL A 1 74 ? -13.616 0.325 6.272 1.00 95.25 74 VAL A C 1
ATOM 588 O O . VAL A 1 74 ? -14.787 0.110 6.576 1.00 95.25 74 VAL A O 1
ATOM 591 N N . VAL A 1 75 ? -12.923 1.374 6.698 1.00 93.31 75 VAL A N 1
ATOM 592 C CA . VAL A 1 75 ? -13.396 2.386 7.644 1.00 93.31 75 VAL A CA 1
ATOM 593 C C . VAL A 1 75 ? -13.880 3.610 6.875 1.00 93.31 75 VAL A C 1
ATOM 595 O O . VAL A 1 75 ? -13.161 4.155 6.038 1.00 93.31 75 VAL A O 1
ATOM 598 N N . ASP A 1 76 ? -15.093 4.060 7.167 1.00 91.25 76 ASP A N 1
ATOM 599 C CA . ASP A 1 76 ? -15.656 5.285 6.606 1.00 91.25 76 ASP A CA 1
ATOM 600 C C . ASP A 1 76 ? -15.278 6.489 7.479 1.00 91.25 76 ASP A C 1
ATOM 602 O O . ASP A 1 76 ? -15.789 6.645 8.590 1.00 91.25 76 ASP A O 1
ATOM 606 N N . LEU A 1 77 ? -14.377 7.351 6.995 1.00 88.50 77 LEU A N 1
ATOM 607 C CA . LEU A 1 77 ? -13.906 8.485 7.795 1.00 88.50 77 LEU A CA 1
ATOM 608 C C . LEU A 1 77 ? -14.955 9.587 7.983 1.00 88.50 77 LEU A C 1
ATOM 610 O O . LEU A 1 77 ? -14.830 10.353 8.936 1.00 88.50 77 LEU A O 1
ATOM 614 N N . GLN A 1 78 ? -16.016 9.652 7.170 1.00 85.81 78 GLN A N 1
ATOM 615 C CA . GLN A 1 78 ? -17.114 10.601 7.422 1.00 85.81 78 GLN A CA 1
ATOM 616 C C . GLN A 1 78 ? -17.900 10.256 8.691 1.00 85.81 78 GLN A C 1
ATOM 618 O O . GLN A 1 78 ? -18.538 11.126 9.281 1.00 85.81 78 GLN A O 1
ATOM 623 N N . GLN A 1 79 ? -17.854 8.996 9.129 1.00 80.31 79 GLN A N 1
ATOM 624 C CA . GLN A 1 79 ? -18.592 8.520 10.297 1.00 80.31 79 GLN A CA 1
ATOM 625 C C . GLN A 1 79 ? -17.829 8.715 11.614 1.00 80.31 79 GLN A C 1
ATOM 627 O O . GLN A 1 79 ? -18.411 8.565 12.690 1.00 80.31 79 GLN A O 1
ATOM 632 N N . VAL A 1 80 ? -16.544 9.082 11.555 1.00 73.25 80 VAL A N 1
ATOM 633 C CA . VAL A 1 80 ? -15.681 9.228 12.739 1.00 73.25 80 VAL A CA 1
ATOM 634 C C . VAL A 1 80 ? -16.115 10.394 13.632 1.00 73.25 80 VAL A C 1
ATOM 636 O O . VAL A 1 80 ? -16.032 10.282 14.856 1.00 73.25 80 VAL A O 1
ATOM 639 N N . ASP A 1 81 ? -16.657 11.458 13.043 1.00 70.06 81 ASP A N 1
ATOM 640 C CA . ASP A 1 81 ? -17.177 12.629 13.766 1.00 70.06 81 ASP A CA 1
ATOM 641 C C . ASP A 1 81 ? -18.687 12.545 14.049 1.00 70.06 81 ASP A C 1
ATOM 643 O O . ASP A 1 81 ? -19.285 13.464 14.612 1.00 70.06 81 ASP A O 1
ATOM 647 N N . GLY A 1 82 ? -19.321 11.442 13.644 1.00 72.31 82 GLY A N 1
ATOM 648 C CA . GLY A 1 82 ? -20.762 11.232 13.730 1.00 72.31 82 GLY A CA 1
ATOM 649 C C . GLY A 1 82 ? -21.203 10.358 14.904 1.00 72.31 82 GLY A C 1
ATOM 650 O O . GLY A 1 82 ? -20.448 10.030 15.820 1.00 72.31 82 GLY A O 1
ATOM 651 N N . HIS A 1 83 ? -22.468 9.933 14.851 1.00 71.25 83 HIS A N 1
ATOM 652 C CA . HIS A 1 83 ? -23.061 9.024 15.838 1.00 71.25 83 HIS A CA 1
ATOM 653 C C . HIS A 1 83 ? -22.365 7.643 15.854 1.00 71.25 83 HIS A C 1
ATOM 655 O O . HIS A 1 83 ? -22.316 6.980 16.891 1.00 71.25 83 HIS A O 1
ATOM 661 N N . ASP A 1 84 ? -21.764 7.239 14.732 1.00 81.06 84 ASP A N 1
ATOM 662 C CA . ASP A 1 84 ? -21.151 5.918 14.535 1.00 81.06 84 ASP A CA 1
ATOM 663 C C . ASP A 1 84 ? -19.646 5.886 14.859 1.00 81.06 84 ASP A C 1
ATOM 665 O O . ASP A 1 84 ? -18.937 4.915 14.562 1.00 81.06 84 ASP A O 1
ATOM 669 N N . ARG A 1 85 ? -19.144 6.924 15.545 1.00 83.31 85 ARG A N 1
ATOM 670 C CA . ARG A 1 85 ? -17.745 7.032 15.983 1.00 83.31 85 ARG A CA 1
ATOM 671 C C . ARG A 1 85 ? -17.256 5.763 16.677 1.00 83.31 85 ARG A C 1
ATOM 673 O O . ARG A 1 85 ? -16.172 5.273 16.379 1.00 83.31 85 ARG A O 1
ATOM 680 N N . ALA A 1 86 ? -18.049 5.205 17.591 1.00 85.25 86 ALA A N 1
ATOM 681 C CA . ALA A 1 86 ? -17.663 4.015 18.348 1.00 85.25 86 ALA A CA 1
ATOM 682 C C . ALA A 1 86 ? -17.412 2.789 17.454 1.00 85.25 86 ALA A C 1
ATOM 684 O O . ALA A 1 86 ? -16.532 1.985 17.759 1.00 85.25 86 ALA A O 1
ATOM 685 N N . ASP A 1 87 ? -18.152 2.642 16.357 1.00 87.62 87 ASP A N 1
ATOM 686 C CA . ASP A 1 87 ? -18.001 1.503 15.454 1.00 87.62 87 ASP A CA 1
ATOM 687 C C . ASP A 1 87 ? -16.820 1.689 14.501 1.00 87.62 87 ASP A C 1
ATOM 689 O O . ASP A 1 87 ? -16.047 0.747 14.311 1.00 87.62 87 ASP A O 1
ATOM 693 N N . SER A 1 88 ? -16.586 2.915 14.021 1.00 87.38 88 SER A N 1
ATOM 694 C CA . SER A 1 88 ? -15.368 3.259 13.271 1.00 87.38 88 SER A CA 1
ATOM 695 C C . SER A 1 88 ? -14.105 2.977 14.095 1.00 87.38 88 SER A C 1
ATOM 697 O O . SER A 1 88 ? -13.165 2.348 13.612 1.00 87.38 88 SER A O 1
ATOM 699 N N . ILE A 1 89 ? -14.112 3.345 15.383 1.00 84.50 89 ILE A N 1
ATOM 700 C CA . ILE A 1 89 ? -13.015 3.051 16.320 1.00 84.50 89 ILE A CA 1
ATOM 701 C C . ILE A 1 89 ? -12.785 1.545 16.445 1.00 84.50 89 ILE A C 1
ATOM 703 O O . ILE A 1 89 ? -11.648 1.086 16.352 1.00 84.50 89 ILE A O 1
ATOM 707 N N . LYS A 1 90 ? -13.850 0.756 16.628 1.00 87.75 90 LYS A N 1
ATOM 708 C CA . LYS A 1 90 ? -13.728 -0.707 16.715 1.00 87.75 90 LYS A CA 1
ATOM 709 C C . LYS A 1 90 ? -13.131 -1.299 15.442 1.00 87.75 90 LYS A C 1
ATOM 711 O O . LYS A 1 90 ? -12.340 -2.232 15.535 1.00 87.75 90 LYS A O 1
ATOM 716 N N . GLN A 1 91 ? -13.493 -0.781 14.269 1.00 91.25 91 GLN A N 1
ATOM 717 C CA . GLN A 1 91 ? -12.938 -1.244 12.997 1.00 91.25 91 GLN A CA 1
ATOM 718 C C . GLN A 1 91 ? -11.455 -0.897 12.852 1.00 91.25 91 GLN A C 1
ATOM 720 O O . GLN A 1 91 ? -10.686 -1.772 12.458 1.00 91.25 91 GLN A O 1
ATOM 725 N N . ILE A 1 92 ? -11.051 0.326 13.215 1.00 88.94 92 ILE A N 1
ATOM 726 C CA . ILE A 1 92 ? -9.641 0.745 13.234 1.00 88.94 92 ILE A CA 1
ATOM 727 C C . ILE A 1 92 ? -8.845 -0.166 14.170 1.00 88.94 92 ILE A C 1
ATOM 729 O O . ILE A 1 92 ? -7.867 -0.775 13.748 1.00 88.94 92 ILE A O 1
ATOM 733 N N . MET A 1 93 ? -9.306 -0.330 15.414 1.00 86.38 93 MET A N 1
ATOM 734 C CA . MET A 1 93 ? -8.644 -1.182 16.405 1.00 86.38 93 MET A CA 1
ATOM 735 C C . MET A 1 93 ? -8.521 -2.623 15.911 1.00 86.38 93 MET A C 1
ATOM 737 O O . MET A 1 93 ? -7.438 -3.201 15.962 1.00 86.38 93 MET A O 1
ATOM 741 N N . LYS A 1 94 ? -9.605 -3.181 15.362 1.00 88.38 94 LYS A N 1
ATOM 742 C CA . LYS A 1 94 ? -9.608 -4.532 14.802 1.00 88.38 94 LYS A CA 1
ATOM 743 C C . LYS A 1 94 ? -8.641 -4.669 13.626 1.00 88.38 94 LYS A C 1
ATOM 745 O O . LYS A 1 94 ? -7.902 -5.642 13.568 1.00 88.38 94 LYS A O 1
ATOM 750 N N . GLY A 1 95 ? -8.628 -3.714 12.699 1.00 91.19 95 GLY A N 1
ATOM 751 C CA . GLY A 1 95 ? -7.721 -3.717 11.551 1.00 91.19 95 GLY A CA 1
ATOM 752 C C . GLY A 1 95 ? -6.260 -3.692 11.984 1.00 91.19 95 GLY A C 1
ATOM 753 O O . GLY A 1 95 ? -5.471 -4.561 11.610 1.00 91.19 95 GLY A O 1
ATOM 754 N N . SER A 1 96 ? -5.933 -2.752 12.865 1.00 88.56 96 SER A N 1
ATOM 755 C CA . SER A 1 96 ? -4.597 -2.600 13.433 1.00 88.56 96 SER A CA 1
ATOM 756 C C . SER A 1 96 ? -4.142 -3.837 14.215 1.00 88.56 96 SER A C 1
ATOM 758 O O . SER A 1 96 ? -3.003 -4.259 14.064 1.00 88.56 96 SER A O 1
ATOM 760 N N . GLN A 1 97 ? -5.010 -4.459 15.017 1.00 85.88 97 GLN A N 1
ATOM 761 C CA . GLN A 1 97 ? -4.639 -5.611 15.851 1.00 85.88 97 GLN A CA 1
ATOM 762 C C . GLN A 1 97 ? -4.613 -6.939 15.088 1.00 85.88 97 GLN A C 1
ATOM 764 O O . GLN A 1 97 ? -3.704 -7.744 15.295 1.00 85.88 97 GLN A O 1
ATOM 769 N N . ASP A 1 98 ? -5.596 -7.193 14.226 1.00 88.88 98 ASP A N 1
ATOM 770 C CA . ASP A 1 98 ? -5.728 -8.489 13.554 1.00 88.88 98 ASP A CA 1
ATOM 771 C C . ASP A 1 98 ? -4.860 -8.578 12.298 1.00 88.88 98 ASP A C 1
ATOM 773 O O . ASP A 1 98 ? -4.416 -9.676 11.933 1.00 88.88 98 ASP A O 1
ATOM 777 N N . PHE A 1 99 ? -4.654 -7.440 11.627 1.00 91.44 99 PHE A N 1
ATOM 778 C CA . PHE A 1 99 ? -4.004 -7.375 10.323 1.00 91.44 99 PHE A CA 1
ATOM 779 C C . PHE A 1 99 ? -2.778 -6.471 10.293 1.00 91.44 99 PHE A C 1
ATOM 781 O O . PHE A 1 99 ? -1.976 -6.668 9.390 1.00 91.44 99 PHE A O 1
ATOM 788 N N . GLY A 1 100 ? -2.616 -5.519 11.221 1.00 90.38 100 GLY A N 1
ATOM 789 C CA . GLY A 1 100 ? -1.598 -4.458 11.141 1.00 90.38 100 GLY A CA 1
ATOM 790 C C . GLY A 1 100 ? -1.958 -3.339 10.156 1.00 90.38 100 GLY A C 1
ATOM 791 O O . GLY A 1 100 ? -1.151 -2.448 9.908 1.00 90.38 100 GLY A O 1
ATOM 792 N N . MET A 1 101 ? -3.168 -3.380 9.586 1.00 93.12 101 MET A N 1
ATOM 793 C CA . MET A 1 101 ? -3.638 -2.429 8.582 1.00 93.12 101 MET A CA 1
ATOM 794 C C . MET A 1 101 ? -5.163 -2.418 8.455 1.00 93.12 101 MET A C 1
ATOM 796 O O . MET A 1 101 ? -5.861 -3.354 8.849 1.00 93.12 101 MET A O 1
ATOM 800 N N . PHE A 1 102 ? -5.680 -1.368 7.834 1.00 94.19 102 PHE A N 1
ATOM 801 C CA . PHE A 1 102 ? -7.079 -1.234 7.429 1.00 94.19 102 PHE A CA 1
ATOM 802 C C . PHE A 1 102 ? -7.165 -0.350 6.186 1.00 94.19 102 PHE A C 1
ATOM 804 O O . PHE A 1 102 ? -6.183 0.261 5.776 1.00 94.19 102 PHE A O 1
ATOM 811 N N . GLN A 1 103 ? -8.333 -0.291 5.560 1.00 95.50 103 GLN A N 1
ATOM 812 C CA . GLN A 1 103 ? -8.597 0.626 4.455 1.00 95.50 103 GLN A CA 1
ATOM 813 C C . GLN A 1 103 ? -9.481 1.770 4.934 1.00 95.50 103 GLN A C 1
ATOM 815 O O . GLN A 1 103 ? -10.312 1.568 5.815 1.00 95.50 103 GLN A O 1
ATOM 820 N N . VAL A 1 104 ? -9.328 2.953 4.349 1.00 94.44 104 VAL A N 1
ATOM 821 C CA . VAL A 1 104 ? -10.174 4.119 4.628 1.00 94.44 104 VAL A CA 1
ATOM 822 C C . VAL A 1 104 ? -10.843 4.608 3.354 1.00 94.44 104 VAL A C 1
ATOM 824 O O . VAL A 1 104 ? -10.187 4.718 2.322 1.00 94.44 104 VAL A O 1
ATOM 827 N N . ILE A 1 105 ? -12.131 4.929 3.435 1.00 93.44 105 ILE A N 1
ATOM 828 C CA . ILE A 1 105 ? -12.919 5.578 2.376 1.00 93.44 105 ILE A CA 1
ATOM 829 C C . ILE A 1 105 ? -13.498 6.891 2.898 1.00 93.44 105 ILE A C 1
ATOM 831 O O . ILE A 1 105 ? -13.471 7.158 4.102 1.00 93.44 105 ILE A O 1
ATOM 835 N N . ASN A 1 106 ? -14.021 7.714 1.985 1.00 90.62 106 ASN A N 1
ATOM 836 C CA . ASN A 1 106 ? -14.642 9.001 2.310 1.00 90.62 106 ASN A CA 1
ATOM 837 C C . ASN A 1 106 ? -13.730 9.911 3.157 1.00 90.62 106 ASN A C 1
ATOM 839 O O . ASN A 1 106 ? -14.187 10.726 3.951 1.00 90.62 106 ASN A O 1
ATOM 843 N N . HIS A 1 107 ? -12.419 9.804 2.954 1.00 89.06 107 HIS A N 1
ATOM 844 C CA . HIS A 1 107 ? -11.368 10.521 3.683 1.00 89.06 107 HIS A CA 1
ATOM 845 C C . HIS A 1 107 ? -11.256 12.015 3.322 1.00 89.06 107 HIS A C 1
ATOM 847 O O . HIS A 1 107 ? -10.284 12.670 3.682 1.00 89.06 107 HIS A O 1
ATOM 853 N N . GLY A 1 108 ? -12.225 12.563 2.583 1.00 86.88 108 GLY A N 1
ATOM 854 C CA . GLY A 1 108 ? -12.295 13.984 2.230 1.00 86.88 108 GLY A CA 1
ATOM 855 C C . GLY A 1 108 ? -11.525 14.398 0.971 1.00 86.88 108 GLY A C 1
ATOM 856 O O . GLY A 1 108 ? -11.611 15.559 0.583 1.00 86.88 108 GLY A O 1
ATOM 857 N N . LEU A 1 109 ? -10.824 13.475 0.299 1.00 88.12 109 LEU A N 1
ATOM 858 C CA . LEU A 1 109 ? -10.252 13.742 -1.028 1.00 88.12 109 LEU A CA 1
ATOM 859 C C . LEU A 1 109 ? -11.245 13.333 -2.114 1.00 88.12 109 LEU A C 1
ATOM 861 O O . LEU A 1 109 ? -11.883 12.283 -2.021 1.00 88.12 109 LEU A O 1
ATOM 865 N N . LEU A 1 110 ? -11.359 14.162 -3.152 1.00 90.25 110 LEU A N 1
ATOM 866 C CA . LEU A 1 110 ? -12.177 13.851 -4.320 1.00 90.25 110 LEU A CA 1
ATOM 867 C C . LEU A 1 110 ? -11.546 12.696 -5.096 1.00 90.25 110 LEU A C 1
ATOM 869 O O . LEU A 1 110 ? -10.346 12.714 -5.368 1.00 90.25 110 LEU A O 1
ATOM 873 N N . LYS A 1 111 ? -12.365 11.720 -5.499 1.00 88.56 111 LYS A N 1
ATOM 874 C CA . LYS A 1 111 ? -11.901 10.588 -6.309 1.00 88.56 111 LYS A CA 1
ATOM 875 C C . LYS A 1 111 ? -11.239 11.060 -7.609 1.00 88.56 111 LYS A C 1
ATOM 877 O O . LYS A 1 111 ? -10.193 10.540 -7.966 1.00 88.56 111 LYS A O 1
ATOM 882 N N . GLU A 1 112 ? -11.804 12.080 -8.252 1.00 91.12 112 GLU A N 1
ATOM 883 C CA . GLU A 1 112 ? -11.249 12.688 -9.470 1.00 91.12 112 GLU A CA 1
ATOM 884 C C . GLU A 1 112 ? -9.806 13.164 -9.257 1.00 91.12 112 GLU A C 1
ATOM 886 O O . GLU A 1 112 ? -8.929 12.817 -10.034 1.00 91.12 112 GLU A O 1
ATOM 891 N N . LEU A 1 113 ? -9.516 13.830 -8.132 1.00 90.62 113 LEU A N 1
ATOM 892 C CA . LEU A 1 113 ? -8.155 14.263 -7.803 1.00 90.62 113 LEU A CA 1
ATOM 893 C C . LEU A 1 113 ? -7.192 13.077 -7.631 1.00 90.62 113 LEU A C 1
ATOM 895 O O . LEU A 1 113 ? -6.032 13.156 -8.035 1.00 90.62 113 LEU A O 1
ATOM 899 N N . MET A 1 114 ? -7.652 11.981 -7.021 1.00 91.00 114 MET A N 1
ATOM 900 C CA . MET A 1 114 ? -6.846 10.766 -6.854 1.00 91.00 114 MET A CA 1
ATOM 901 C C . MET A 1 114 ? -6.571 10.071 -8.192 1.00 91.00 114 MET A C 1
ATOM 903 O O . MET A 1 114 ? -5.459 9.581 -8.403 1.00 91.00 114 MET A O 1
ATOM 907 N N . ASP A 1 115 ? -7.570 10.028 -9.075 1.00 91.31 115 ASP A N 1
ATOM 908 C CA . ASP A 1 115 ? -7.469 9.447 -10.416 1.00 91.31 115 ASP A CA 1
ATOM 909 C C . ASP A 1 115 ? -6.540 10.291 -11.312 1.00 91.31 115 ASP A C 1
ATOM 911 O O . ASP A 1 115 ? -5.659 9.741 -11.980 1.00 91.31 115 ASP A O 1
ATOM 915 N N . ASP A 1 116 ? -6.674 11.621 -11.277 1.00 92.25 116 ASP A N 1
ATOM 916 C CA . ASP A 1 116 ? -5.813 12.566 -11.999 1.00 92.25 116 ASP A CA 1
ATOM 917 C C . ASP A 1 116 ? -4.358 12.438 -11.534 1.00 92.25 116 ASP A C 1
ATOM 919 O O . ASP A 1 116 ? -3.439 12.312 -12.343 1.00 92.25 116 ASP A O 1
ATOM 923 N N . THR A 1 117 ? -4.142 12.385 -10.217 1.00 90.50 117 THR A N 1
ATOM 924 C CA . THR A 1 117 ? -2.808 12.209 -9.626 1.00 90.50 117 THR A CA 1
ATOM 925 C C . THR A 1 117 ? -2.175 10.883 -10.058 1.00 90.50 117 THR A C 1
ATOM 927 O O . THR A 1 117 ? -1.003 10.842 -10.434 1.00 90.50 117 THR A O 1
ATOM 930 N N . MET A 1 118 ? -2.949 9.792 -10.067 1.00 90.12 118 MET A N 1
ATOM 931 C CA . MET A 1 118 ? -2.475 8.495 -10.555 1.00 90.12 118 MET A CA 1
ATOM 932 C C . MET A 1 118 ? -2.137 8.534 -12.053 1.00 90.12 118 MET A C 1
ATOM 934 O O . MET A 1 118 ? -1.142 7.940 -12.474 1.00 90.12 118 MET A O 1
ATOM 938 N N . SER A 1 119 ? -2.936 9.247 -12.849 1.00 91.31 119 SER A N 1
ATOM 939 C CA . SER A 1 119 ? -2.703 9.427 -14.286 1.00 91.31 119 SER A CA 1
ATOM 940 C C . SER A 1 119 ? -1.399 10.183 -14.544 1.00 91.31 119 SER A C 1
ATOM 942 O O . SER A 1 119 ? -0.578 9.712 -15.327 1.00 91.31 119 SER A O 1
ATOM 944 N N . LEU A 1 120 ? -1.132 11.256 -13.791 1.00 91.25 120 LEU A N 1
ATOM 945 C CA . LEU A 1 120 ? 0.137 11.991 -13.852 1.00 91.25 120 LEU A CA 1
ATOM 946 C C . LEU A 1 120 ? 1.347 11.104 -13.530 1.00 91.25 120 LEU A C 1
ATOM 948 O O . LEU A 1 120 ? 2.389 11.223 -14.174 1.00 91.25 120 LEU A O 1
ATOM 952 N N . PHE A 1 121 ? 1.234 10.191 -12.560 1.00 88.69 121 PHE A N 1
ATOM 953 C CA . PHE A 1 121 ? 2.322 9.249 -12.283 1.00 88.69 121 PHE A CA 1
ATOM 954 C C . PHE A 1 121 ? 2.542 8.270 -13.429 1.00 88.69 121 PHE A C 1
ATOM 956 O O . PHE A 1 121 ? 3.688 8.029 -13.798 1.00 88.69 121 PHE A O 1
ATOM 963 N N . LYS A 1 122 ? 1.471 7.710 -13.999 1.00 86.94 122 LYS A N 1
ATOM 964 C CA . LYS A 1 122 ? 1.574 6.807 -15.153 1.00 86.94 122 LYS A CA 1
ATOM 965 C C . LYS A 1 122 ? 2.230 7.514 -16.338 1.00 86.94 122 LYS A C 1
ATOM 967 O O . LYS A 1 122 ? 3.203 6.995 -16.875 1.00 86.94 122 LYS A O 1
ATOM 972 N N . GLU A 1 123 ? 1.789 8.733 -16.649 1.00 88.25 123 GLU A N 1
ATOM 973 C CA . GLU A 1 123 ? 2.409 9.582 -17.671 1.00 88.25 123 GLU A CA 1
ATOM 974 C C . GLU A 1 123 ? 3.896 9.810 -17.387 1.00 88.25 123 GLU A C 1
ATOM 976 O O . GLU A 1 123 ? 4.720 9.603 -18.276 1.00 88.25 123 GLU A O 1
ATOM 981 N N . PHE A 1 124 ? 4.258 10.148 -16.142 1.00 87.12 124 PHE A N 1
ATOM 982 C CA . PHE A 1 124 ? 5.654 10.302 -15.739 1.00 87.12 124 PHE A CA 1
ATOM 983 C C . PHE A 1 124 ? 6.466 9.031 -16.015 1.00 87.12 124 PHE A C 1
ATOM 985 O O . PHE A 1 124 ? 7.537 9.114 -16.614 1.00 87.12 124 PHE A O 1
ATOM 992 N N . PHE A 1 125 ? 5.980 7.849 -15.619 1.00 84.56 125 PHE A N 1
ATOM 993 C CA . PHE A 1 125 ? 6.702 6.591 -15.843 1.00 84.56 125 PHE A CA 1
ATOM 994 C C . PHE A 1 125 ? 6.775 6.180 -17.315 1.00 84.56 125 PHE A C 1
ATOM 996 O O . PHE A 1 125 ? 7.754 5.526 -17.691 1.00 84.56 125 PHE A O 1
ATOM 1003 N N . ASP A 1 126 ? 5.828 6.611 -18.144 1.00 84.25 126 ASP A N 1
ATOM 1004 C CA . ASP A 1 126 ? 5.843 6.385 -19.589 1.00 84.25 126 ASP A CA 1
ATOM 1005 C C . ASP A 1 126 ? 6.727 7.361 -20.377 1.00 84.25 126 ASP A C 1
ATOM 1007 O O . ASP A 1 126 ? 7.049 7.076 -21.536 1.00 84.25 126 ASP A O 1
ATOM 1011 N N . MET A 1 127 ? 7.176 8.466 -19.767 1.00 83.56 127 MET A N 1
ATOM 1012 C CA . MET A 1 127 ? 8.089 9.410 -20.417 1.00 83.56 127 MET A CA 1
ATOM 1013 C C . MET A 1 127 ? 9.397 8.738 -20.877 1.00 83.56 127 MET A C 1
ATOM 1015 O O . MET A 1 127 ? 9.881 7.789 -20.237 1.00 83.56 127 MET A O 1
ATOM 1019 N N . PRO A 1 128 ? 10.032 9.264 -21.945 1.00 83.88 128 PRO A N 1
ATOM 1020 C CA . PRO A 1 128 ? 11.369 8.860 -22.351 1.00 83.88 128 PRO A CA 1
ATOM 1021 C C . PRO A 1 128 ? 12.379 8.912 -21.201 1.00 83.88 128 PRO A C 1
ATOM 1023 O O . PRO A 1 128 ? 12.329 9.753 -20.302 1.00 83.88 128 PRO A O 1
ATOM 1026 N N . GLU A 1 129 ? 13.346 8.002 -21.256 1.00 77.56 129 GLU A N 1
ATOM 1027 C CA . GLU A 1 129 ? 14.405 7.878 -20.252 1.00 77.56 129 GLU A CA 1
ATOM 1028 C C . GLU A 1 129 ? 15.224 9.170 -20.101 1.00 77.56 129 GLU A C 1
ATOM 1030 O O . GLU A 1 129 ? 15.600 9.542 -18.989 1.00 77.56 129 GLU A O 1
ATOM 1035 N N . GLU A 1 130 ? 15.459 9.860 -21.217 1.00 82.75 130 GLU A N 1
ATOM 1036 C CA . GLU A 1 130 ? 16.185 11.129 -21.292 1.00 82.75 130 GLU A CA 1
ATOM 1037 C C . GLU A 1 130 ? 15.470 12.229 -20.499 1.00 82.75 130 GLU A C 1
ATOM 1039 O O . GLU A 1 130 ? 16.112 12.936 -19.720 1.00 82.75 130 GLU A O 1
ATOM 1044 N N . ASP A 1 131 ? 14.142 12.296 -20.611 1.00 83.69 131 ASP A N 1
ATOM 1045 C CA . ASP A 1 131 ? 13.312 13.274 -19.909 1.00 83.69 131 ASP A CA 1
ATOM 1046 C C . ASP A 1 131 ? 13.229 12.948 -18.415 1.00 83.69 131 ASP A C 1
ATOM 1048 O O . ASP A 1 131 ? 13.463 13.819 -17.573 1.00 83.69 131 ASP A O 1
ATOM 1052 N N . LYS A 1 132 ? 13.006 11.677 -18.049 1.00 83.00 132 LYS A N 1
ATOM 1053 C CA . LYS A 1 132 ? 13.001 11.252 -16.636 1.00 83.00 132 LYS A CA 1
ATOM 1054 C C . LYS A 1 132 ? 14.330 11.486 -15.931 1.00 83.00 132 LYS A C 1
ATOM 1056 O O . LYS A 1 132 ? 14.344 11.841 -14.752 1.00 83.00 132 LYS A O 1
ATOM 1061 N N . ALA A 1 133 ? 15.451 11.316 -16.630 1.00 80.50 133 ALA A N 1
ATOM 1062 C CA . ALA A 1 133 ? 16.777 11.529 -16.058 1.00 80.50 133 ALA A CA 1
ATOM 1063 C C . ALA A 1 133 ? 17.006 12.980 -15.596 1.00 80.50 133 ALA A C 1
ATOM 1065 O O . ALA A 1 133 ? 17.848 13.202 -14.723 1.00 80.50 133 ALA A O 1
ATOM 1066 N N . THR A 1 134 ? 16.254 13.953 -16.127 1.00 83.62 134 THR A N 1
ATOM 1067 C CA . THR A 1 134 ? 16.338 15.362 -15.703 1.00 83.62 134 THR A CA 1
ATOM 1068 C C . THR A 1 134 ? 15.816 15.598 -14.283 1.00 83.62 134 THR A C 1
ATOM 1070 O O . THR A 1 134 ? 16.284 16.516 -13.613 1.00 83.62 134 THR A O 1
ATOM 1073 N N . TYR A 1 135 ? 14.921 14.734 -13.790 1.00 78.81 135 TYR A N 1
ATOM 1074 C CA . TYR A 1 135 ? 14.359 14.797 -12.436 1.00 78.81 135 TYR A CA 1
ATOM 1075 C C . TYR A 1 135 ? 15.217 14.062 -11.394 1.00 78.81 135 TYR A C 1
ATOM 1077 O O . TYR A 1 135 ? 14.933 14.113 -10.199 1.00 78.81 135 TYR A O 1
ATOM 1085 N N . TYR A 1 136 ? 16.271 13.361 -11.823 1.00 77.25 136 TYR A N 1
ATOM 1086 C CA . TYR A 1 136 ? 17.140 12.607 -10.926 1.00 77.25 136 TYR A CA 1
ATOM 1087 C C . TYR A 1 136 ? 18.136 13.514 -10.192 1.00 77.25 136 TYR A C 1
ATOM 1089 O O . TYR A 1 136 ? 19.005 14.139 -10.810 1.00 77.25 136 TYR A O 1
ATOM 1097 N N . SER A 1 137 ? 18.078 13.488 -8.859 1.00 74.00 137 SER A N 1
ATOM 1098 C CA . SER A 1 137 ? 19.050 14.123 -7.968 1.00 74.00 137 SER A CA 1
ATOM 1099 C C . SER A 1 137 ? 19.727 13.081 -7.072 1.00 74.00 137 SER A C 1
ATOM 1101 O O . SER A 1 137 ? 19.063 12.220 -6.500 1.00 74.00 137 SER A O 1
ATOM 1103 N N . GLU A 1 138 ? 21.054 13.169 -6.935 1.00 74.00 138 GLU A N 1
ATOM 1104 C CA . GLU A 1 138 ? 21.809 12.447 -5.894 1.00 74.00 138 GLU A CA 1
ATOM 1105 C C . GLU A 1 138 ? 21.821 13.216 -4.565 1.00 74.00 138 GLU A C 1
ATOM 1107 O O . GLU A 1 138 ? 22.178 12.656 -3.529 1.00 74.00 138 GLU A O 1
ATOM 1112 N N . ASP A 1 139 ? 21.452 14.499 -4.593 1.00 71.44 139 ASP A N 1
ATOM 1113 C CA . ASP A 1 139 ? 21.392 15.330 -3.403 1.00 71.44 139 ASP A CA 1
ATOM 1114 C C . ASP A 1 139 ? 20.116 15.016 -2.622 1.00 71.44 139 ASP A C 1
ATOM 1116 O O . ASP A 1 139 ? 19.009 15.400 -3.003 1.00 71.44 139 ASP A O 1
ATOM 1120 N N . THR A 1 140 ? 20.287 14.288 -1.522 1.00 65.88 140 THR A N 1
ATOM 1121 C CA . THR A 1 140 ? 19.212 13.934 -0.593 1.00 65.88 140 THR A CA 1
ATOM 1122 C C . THR A 1 140 ? 19.087 14.931 0.559 1.00 65.88 140 THR A C 1
ATOM 1124 O O . THR A 1 140 ? 18.293 14.698 1.471 1.00 65.88 140 THR A O 1
ATOM 1127 N N . SER A 1 141 ? 19.876 16.013 0.580 1.00 66.00 141 SER A N 1
ATOM 1128 C CA . SER A 1 141 ? 19.890 16.964 1.700 1.00 66.00 141 SER A CA 1
ATOM 1129 C C . SER A 1 141 ? 18.552 17.692 1.872 1.00 66.00 141 SER A C 1
ATOM 1131 O O . SER A 1 141 ? 18.155 17.981 3.005 1.00 66.00 141 SER A O 1
ATOM 1133 N N . ASP A 1 142 ? 17.808 17.881 0.779 1.00 57.50 142 ASP A N 1
ATOM 1134 C CA . ASP A 1 142 ? 16.489 18.525 0.773 1.00 57.50 142 ASP A CA 1
ATOM 1135 C C . ASP A 1 142 ? 15.345 17.572 1.179 1.00 57.50 142 ASP A C 1
ATOM 1137 O O . ASP A 1 142 ? 14.311 17.995 1.693 1.00 57.50 142 ASP A O 1
ATOM 1141 N N . LEU A 1 143 ? 15.551 16.254 1.059 1.00 55.31 143 LEU A N 1
ATOM 1142 C CA . LEU A 1 143 ? 14.538 15.246 1.407 1.00 55.31 143 LEU A CA 1
ATOM 1143 C C . LEU A 1 143 ? 14.303 15.133 2.918 1.00 55.31 143 LEU A C 1
ATOM 1145 O O . LEU A 1 143 ? 13.242 14.694 3.345 1.00 55.31 143 LEU A O 1
ATOM 1149 N N . SER A 1 144 ? 15.268 15.558 3.739 1.00 50.91 144 SER A N 1
ATOM 1150 C CA . SER A 1 144 ? 15.153 15.527 5.206 1.00 50.91 144 SER A CA 1
ATOM 1151 C C . SER A 1 144 ? 14.112 16.504 5.771 1.00 50.91 144 SER A C 1
ATOM 1153 O O . SER A 1 144 ? 13.756 16.405 6.944 1.00 50.91 144 SER A O 1
ATOM 1155 N N . LYS A 1 145 ? 13.630 17.449 4.949 1.00 49.31 145 LYS A N 1
ATOM 1156 C CA . LYS A 1 145 ? 12.686 18.508 5.340 1.00 49.31 145 LYS A CA 1
ATOM 1157 C C . LYS A 1 145 ? 11.281 18.327 4.770 1.00 49.31 145 LYS A C 1
ATOM 1159 O O . LYS A 1 145 ? 10.389 19.088 5.136 1.00 49.31 145 LYS A O 1
ATOM 1164 N N . PHE A 1 146 ? 11.081 17.351 3.889 1.00 53.06 146 PHE A N 1
ATOM 1165 C CA . PHE A 1 146 ? 9.805 17.115 3.229 1.00 53.06 146 PHE A CA 1
ATOM 1166 C C . PHE A 1 146 ? 9.178 15.819 3.717 1.00 53.06 146 PHE A C 1
ATOM 1168 O O . PHE A 1 146 ? 9.799 14.756 3.686 1.00 53.06 146 PHE A O 1
ATOM 1175 N N . GLN A 1 147 ? 7.899 15.890 4.077 1.00 63.62 147 GLN A N 1
ATOM 1176 C CA . GLN A 1 147 ? 7.051 14.713 4.032 1.00 63.62 147 GLN A CA 1
ATOM 1177 C C . GLN A 1 147 ? 6.867 14.328 2.558 1.00 63.62 147 GLN A C 1
ATOM 1179 O O . GLN A 1 147 ? 6.035 14.884 1.844 1.00 63.62 147 GLN A O 1
ATOM 1184 N N . GLY A 1 148 ? 7.740 13.445 2.078 1.00 68.94 148 GLY A N 1
ATOM 1185 C CA . GLY A 1 148 ? 7.782 13.019 0.687 1.00 68.94 148 GLY A CA 1
ATOM 1186 C C . GLY A 1 148 ? 6.739 11.950 0.373 1.00 68.94 148 GLY A C 1
ATOM 1187 O O . GLY A 1 148 ? 6.421 11.090 1.196 1.00 68.94 148 GLY A O 1
ATOM 1188 N N . MET A 1 149 ? 6.235 11.985 -0.855 1.00 80.44 149 MET A N 1
ATOM 1189 C CA . MET A 1 149 ? 5.502 10.875 -1.449 1.00 80.44 149 MET A CA 1
ATOM 1190 C C . MET A 1 149 ? 6.483 10.011 -2.237 1.00 80.44 149 MET A C 1
ATOM 1192 O O . MET A 1 149 ? 7.270 10.518 -3.036 1.00 80.44 149 MET A O 1
ATOM 1196 N N . ILE A 1 150 ? 6.429 8.704 -2.015 1.00 85.50 150 ILE A N 1
ATOM 1197 C CA . ILE A 1 150 ? 7.184 7.711 -2.769 1.00 85.50 150 ILE A CA 1
ATOM 1198 C C . ILE A 1 150 ? 6.231 7.123 -3.797 1.00 85.50 150 ILE A C 1
ATOM 1200 O O . ILE A 1 150 ? 5.195 6.569 -3.442 1.00 85.50 150 ILE A O 1
ATOM 1204 N N . VAL A 1 151 ? 6.578 7.227 -5.074 1.00 86.12 151 VAL A N 1
ATOM 1205 C CA . VAL A 1 151 ? 5.762 6.672 -6.153 1.00 86.12 151 VAL A CA 1
ATOM 1206 C C . VAL A 1 151 ? 6.472 5.455 -6.722 1.00 86.12 151 VAL A C 1
ATOM 1208 O O . VAL A 1 151 ? 7.489 5.584 -7.399 1.00 86.12 151 VAL A O 1
ATOM 1211 N N . ASN A 1 152 ? 5.947 4.267 -6.427 1.00 87.12 152 ASN A N 1
ATOM 1212 C CA . ASN A 1 152 ? 6.487 3.019 -6.953 1.00 87.12 152 ASN A CA 1
ATOM 1213 C C . ASN A 1 152 ? 5.731 2.608 -8.214 1.00 87.12 152 ASN A C 1
ATOM 1215 O O . ASN A 1 152 ? 4.501 2.608 -8.221 1.00 87.12 152 ASN A O 1
ATOM 1219 N N . HIS A 1 153 ? 6.459 2.203 -9.249 1.00 84.75 153 HIS A N 1
ATOM 1220 C CA . HIS A 1 153 ? 5.886 1.652 -10.471 1.00 84.75 153 HIS A CA 1
ATOM 1221 C C . HIS A 1 153 ? 6.419 0.242 -10.705 1.00 84.75 153 HIS A C 1
ATOM 1223 O O . HIS A 1 153 ? 7.630 0.005 -10.672 1.00 84.75 153 HIS A O 1
ATOM 1229 N N . TYR A 1 154 ? 5.499 -0.693 -10.917 1.00 84.81 154 TYR A N 1
ATOM 1230 C CA . TYR A 1 154 ? 5.769 -2.114 -11.066 1.00 84.81 154 TYR A CA 1
ATOM 1231 C C . TYR A 1 154 ? 5.381 -2.528 -12.484 1.00 84.81 154 TYR A C 1
ATOM 1233 O O . TYR A 1 154 ? 4.198 -2.709 -12.763 1.00 84.81 154 TYR A O 1
ATOM 1241 N N . PRO A 1 155 ? 6.352 -2.663 -13.399 1.00 80.12 155 PRO A N 1
ATOM 1242 C CA . PRO A 1 155 ? 6.053 -3.022 -14.777 1.00 80.12 155 PRO A CA 1
ATOM 1243 C C . PRO A 1 155 ? 5.836 -4.537 -14.926 1.00 80.12 155 PRO A C 1
ATOM 1245 O O . PRO A 1 155 ? 6.366 -5.286 -14.109 1.00 80.12 155 PRO A O 1
ATOM 1248 N N . PRO A 1 156 ? 5.175 -5.039 -15.984 1.00 77.62 156 PRO A N 1
ATOM 1249 C CA . PRO A 1 156 ? 4.909 -6.470 -16.143 1.00 77.62 156 PRO A CA 1
ATOM 1250 C C . PRO A 1 156 ? 6.155 -7.352 -15.973 1.00 77.62 156 PRO A C 1
ATOM 1252 O O . PRO A 1 156 ? 7.201 -7.103 -16.577 1.00 77.62 156 PRO A O 1
ATOM 1255 N N . CYS A 1 157 ? 6.039 -8.410 -15.166 1.00 78.00 157 CYS A N 1
ATOM 1256 C CA . CYS A 1 157 ? 7.122 -9.362 -14.936 1.00 78.00 157 CYS A CA 1
ATOM 1257 C C . CYS A 1 157 ? 6.961 -10.615 -15.820 1.00 78.00 157 CYS A C 1
ATOM 1259 O O . CYS A 1 157 ? 5.929 -11.281 -15.723 1.00 78.00 157 CYS A O 1
ATOM 1261 N N . PRO A 1 158 ? 7.979 -11.014 -16.616 1.00 79.69 158 PRO A N 1
ATOM 1262 C CA . PRO A 1 158 ? 7.917 -12.236 -17.427 1.00 79.69 158 PRO A CA 1
ATOM 1263 C C . PRO A 1 158 ? 7.762 -13.526 -16.610 1.00 79.69 158 PRO A C 1
ATOM 1265 O O . PRO A 1 158 ? 7.238 -14.517 -17.113 1.00 79.69 158 PRO A O 1
ATOM 1268 N N . ASN A 1 159 ? 8.246 -13.539 -15.362 1.00 84.25 159 ASN A N 1
ATOM 1269 C CA . ASN A 1 159 ? 8.123 -14.685 -14.466 1.00 84.25 159 ASN A CA 1
ATOM 1270 C C . ASN A 1 159 ? 7.868 -14.230 -13.015 1.00 84.25 159 ASN A C 1
ATOM 1272 O O . ASN A 1 159 ? 8.800 -14.181 -12.205 1.00 84.25 159 ASN A O 1
ATOM 1276 N N . PRO A 1 160 ? 6.610 -13.912 -12.662 1.00 83.06 160 PRO A N 1
ATOM 1277 C CA . PRO A 1 160 ? 6.266 -13.382 -11.345 1.00 83.06 160 PRO A CA 1
ATOM 1278 C C . PRO A 1 160 ? 6.355 -14.429 -10.228 1.00 83.06 160 PRO A C 1
ATOM 1280 O O . PRO A 1 160 ? 6.287 -14.077 -9.058 1.00 83.06 160 PRO A O 1
ATOM 1283 N N . SER A 1 161 ? 6.519 -15.714 -10.563 1.00 87.31 161 SER A N 1
ATOM 1284 C CA . SER A 1 161 ? 6.632 -16.799 -9.579 1.00 87.31 161 SER A CA 1
ATOM 1285 C C . SER A 1 161 ? 7.968 -16.798 -8.830 1.00 87.31 161 SER A C 1
ATOM 1287 O O . SER A 1 161 ? 8.089 -17.405 -7.763 1.00 87.31 161 SER A O 1
ATOM 1289 N N . VAL A 1 162 ? 8.976 -16.103 -9.371 1.00 85.25 162 VAL A N 1
ATOM 1290 C CA . VAL A 1 162 ? 10.342 -16.091 -8.837 1.00 85.25 162 VAL A CA 1
ATOM 1291 C C . VAL A 1 162 ? 10.859 -14.698 -8.474 1.00 85.25 162 VAL A C 1
ATOM 1293 O O . VAL A 1 162 ? 12.026 -14.582 -8.109 1.00 85.25 162 VAL A O 1
ATOM 1296 N N . VAL A 1 163 ? 10.020 -13.661 -8.561 1.00 83.75 163 VAL A N 1
ATOM 1297 C CA . VAL A 1 163 ? 10.386 -12.256 -8.306 1.00 83.75 163 VAL A CA 1
ATOM 1298 C C . VAL A 1 163 ? 9.359 -11.604 -7.400 1.00 83.75 163 VAL A C 1
ATOM 1300 O O . VAL A 1 163 ? 8.158 -11.791 -7.575 1.00 83.75 163 VAL A O 1
ATOM 1303 N N . LEU A 1 164 ? 9.836 -10.770 -6.484 1.00 83.38 164 LEU A N 1
ATOM 1304 C CA . LEU A 1 164 ? 9.007 -9.842 -5.726 1.00 83.38 164 LEU A CA 1
ATOM 1305 C C . LEU A 1 164 ? 9.235 -8.418 -6.236 1.00 83.38 164 LEU A C 1
ATOM 1307 O O . LEU A 1 164 ? 10.365 -8.039 -6.538 1.00 83.38 164 LEU A O 1
ATOM 1311 N N . GLY A 1 165 ? 8.169 -7.621 -6.299 1.00 82.81 165 GLY A N 1
ATOM 1312 C CA . GLY A 1 165 ? 8.280 -6.176 -6.501 1.00 82.81 165 GLY A CA 1
ATOM 1313 C C . GLY A 1 165 ? 8.974 -5.506 -5.314 1.00 82.81 165 GLY A C 1
ATOM 1314 O O . GLY A 1 165 ? 9.817 -4.636 -5.502 1.00 82.81 165 GLY A O 1
ATOM 1315 N N . VAL A 1 166 ? 8.664 -5.960 -4.095 1.00 84.75 166 VAL A N 1
ATOM 1316 C CA . VAL A 1 166 ? 9.339 -5.574 -2.848 1.00 84.75 166 VAL A CA 1
ATOM 1317 C C . VAL A 1 166 ? 9.412 -6.800 -1.941 1.00 84.75 166 VAL A C 1
ATOM 1319 O O . VAL A 1 166 ? 8.428 -7.535 -1.819 1.00 84.75 166 VAL A O 1
ATOM 1322 N N . CYS A 1 167 ? 10.575 -7.034 -1.329 1.00 83.56 167 CYS A N 1
ATOM 1323 C CA . CYS A 1 167 ? 10.792 -8.150 -0.411 1.00 83.56 167 CYS A CA 1
ATOM 1324 C C . CYS A 1 167 ? 10.032 -7.980 0.913 1.00 83.56 167 CYS A C 1
ATOM 1326 O O . CYS A 1 167 ? 9.529 -6.902 1.225 1.00 83.56 167 CYS A O 1
ATOM 1328 N N . GLY A 1 168 ? 9.943 -9.065 1.688 1.00 85.56 168 GLY A N 1
ATOM 1329 C CA . GLY A 1 168 ? 9.216 -9.083 2.956 1.00 85.56 168 GLY A CA 1
ATOM 1330 C C . GLY A 1 168 ? 9.801 -8.093 3.953 1.00 85.56 168 GLY A C 1
ATOM 1331 O O . GLY A 1 168 ? 10.971 -8.217 4.313 1.00 85.56 168 GLY A O 1
ATOM 1332 N N . HIS A 1 169 ? 8.996 -7.135 4.407 1.00 87.62 169 HIS A N 1
ATOM 1333 C CA . HIS A 1 169 ? 9.414 -6.149 5.401 1.00 87.62 169 HIS A CA 1
ATOM 1334 C C . HIS A 1 169 ? 8.247 -5.655 6.265 1.00 87.62 169 HIS A C 1
ATOM 1336 O O . HIS A 1 169 ? 7.080 -5.942 5.997 1.00 87.62 169 HIS A O 1
ATOM 1342 N N . TYR A 1 170 ? 8.611 -4.933 7.323 1.00 86.88 170 TYR A N 1
ATOM 1343 C CA . TYR A 1 170 ? 7.719 -4.135 8.156 1.00 86.88 170 TYR A CA 1
ATOM 1344 C C . TYR A 1 170 ? 8.063 -2.664 7.938 1.00 86.88 170 TYR A C 1
ATOM 1346 O O . TYR A 1 170 ? 9.241 -2.330 7.771 1.00 86.88 170 TYR A O 1
ATOM 1354 N N . ASP A 1 171 ? 7.064 -1.789 7.986 1.00 88.38 171 ASP A N 1
ATOM 1355 C CA . ASP A 1 171 ? 7.313 -0.355 7.885 1.00 88.38 171 ASP A CA 1
ATOM 1356 C C . ASP A 1 171 ? 7.911 0.179 9.187 1.00 88.38 171 ASP A C 1
ATOM 1358 O O . ASP A 1 171 ? 7.451 -0.134 10.284 1.00 88.38 171 ASP A O 1
ATOM 1362 N N . THR A 1 172 ? 8.937 1.020 9.069 1.00 86.56 172 THR A N 1
ATOM 1363 C CA . THR A 1 172 ? 9.653 1.596 10.219 1.00 86.56 172 THR A CA 1
ATOM 1364 C C . THR A 1 172 ? 9.182 3.005 10.577 1.00 86.56 172 THR A C 1
ATOM 1366 O O . THR A 1 172 ? 9.909 3.731 11.252 1.00 86.56 172 THR A O 1
ATOM 1369 N N . ASN A 1 173 ? 8.038 3.448 10.059 1.00 85.44 173 ASN A N 1
ATOM 1370 C CA . ASN A 1 173 ? 7.451 4.776 10.270 1.00 85.44 173 ASN A CA 1
ATOM 1371 C C . ASN A 1 173 ? 6.308 4.707 11.311 1.00 85.44 173 ASN A C 1
ATOM 1373 O O . ASN A 1 173 ? 6.197 3.712 12.027 1.00 85.44 173 ASN A O 1
ATOM 1377 N N . LEU A 1 174 ? 5.504 5.767 11.458 1.00 85.38 174 LEU A N 1
ATOM 1378 C CA . LEU A 1 174 ? 4.271 5.733 12.259 1.00 85.38 174 LEU A CA 1
ATOM 1379 C C . LEU A 1 174 ? 3.127 5.107 11.457 1.00 85.38 174 LEU A C 1
ATOM 1381 O O . LEU A 1 174 ? 2.513 4.139 11.897 1.00 85.38 174 LEU A O 1
ATOM 1385 N N . LEU A 1 175 ? 2.845 5.676 10.284 1.00 88.75 175 LEU A N 1
ATOM 1386 C CA . LEU A 1 175 ? 1.765 5.255 9.396 1.00 88.75 175 LEU A CA 1
ATOM 1387 C C . LEU A 1 175 ? 2.220 5.350 7.943 1.00 88.75 175 LEU A C 1
ATOM 1389 O O . LEU A 1 175 ? 2.870 6.326 7.564 1.00 88.75 175 LEU A O 1
ATOM 1393 N N . THR A 1 176 ? 1.801 4.397 7.117 1.00 90.75 176 THR A N 1
ATOM 1394 C CA . THR A 1 176 ? 1.887 4.515 5.655 1.00 90.75 176 THR A CA 1
ATOM 1395 C C . THR A 1 176 ? 0.491 4.659 5.078 1.00 90.75 176 THR A C 1
ATOM 1397 O O . THR A 1 176 ? -0.375 3.827 5.342 1.00 90.75 176 THR A O 1
ATOM 1400 N N . LEU A 1 177 ? 0.288 5.694 4.266 1.00 92.94 177 LEU A N 1
ATOM 1401 C CA . LEU A 1 177 ? -0.881 5.839 3.406 1.00 92.94 177 LEU A CA 1
ATOM 1402 C C . LEU A 1 177 ? -0.511 5.312 2.036 1.00 92.94 177 LEU A C 1
ATOM 1404 O O . LEU A 1 177 ? 0.386 5.855 1.398 1.00 92.94 177 LEU A O 1
ATOM 1408 N N . LEU A 1 178 ? -1.199 4.276 1.587 1.00 94.00 178 LEU A N 1
ATOM 1409 C CA . LEU A 1 178 ? -0.914 3.610 0.331 1.00 94.00 178 LEU A CA 1
ATOM 1410 C C . LEU A 1 178 ? -2.141 3.664 -0.573 1.00 94.00 178 LEU A C 1
ATOM 1412 O O . LEU A 1 178 ? -3.207 3.166 -0.210 1.00 94.00 178 LEU A O 1
ATOM 1416 N N . GLN A 1 179 ? -1.988 4.226 -1.768 1.00 93.12 179 GLN A N 1
ATOM 1417 C CA . GLN A 1 179 ? -3.008 4.143 -2.808 1.00 93.12 179 GLN A CA 1
ATOM 1418 C C . GLN A 1 179 ? -2.665 2.974 -3.730 1.00 93.12 179 GLN A C 1
ATOM 1420 O O . GLN A 1 179 ? -1.589 2.923 -4.323 1.00 93.12 179 GLN A O 1
ATOM 1425 N N . GLN A 1 180 ? -3.580 2.017 -3.849 1.00 88.38 180 GLN A N 1
ATOM 1426 C CA . GLN A 1 180 ? -3.455 0.921 -4.807 1.00 88.38 180 GLN A CA 1
ATOM 1427 C C . GLN A 1 180 ? -4.252 1.250 -6.066 1.00 88.38 180 GLN A C 1
ATOM 1429 O O . GLN A 1 180 ? -5.407 1.643 -5.952 1.00 88.38 180 GLN A O 1
ATOM 1434 N N . ASP A 1 181 ? -3.665 1.039 -7.240 1.00 81.31 181 ASP A N 1
ATOM 1435 C CA . ASP A 1 181 ? -4.374 1.055 -8.530 1.00 81.31 181 ASP A CA 1
ATOM 1436 C C . ASP A 1 181 ? -4.874 -0.349 -8.921 1.00 81.31 181 ASP A C 1
ATOM 1438 O O . ASP A 1 181 ? -5.933 -0.501 -9.515 1.00 81.31 181 ASP A O 1
ATOM 1442 N N . GLU A 1 182 ? -4.147 -1.392 -8.508 1.00 82.75 182 GLU A N 1
ATOM 1443 C CA . GLU A 1 182 ? -4.456 -2.793 -8.802 1.00 82.75 182 GLU A CA 1
ATOM 1444 C C . GLU A 1 182 ? -4.053 -3.697 -7.621 1.00 82.75 182 GLU A C 1
ATOM 1446 O O . GLU A 1 182 ? -3.457 -3.265 -6.620 1.00 82.75 182 GLU A O 1
ATOM 1451 N N . TYR A 1 183 ? -4.386 -4.983 -7.717 1.00 81.44 183 TYR A N 1
ATOM 1452 C CA . TYR A 1 183 ? -3.926 -5.994 -6.776 1.00 81.44 183 TYR A CA 1
ATOM 1453 C C . TYR A 1 183 ? -2.405 -6.236 -6.862 1.00 81.44 183 TYR A C 1
ATOM 1455 O O . TYR A 1 183 ? -1.889 -6.676 -7.887 1.00 81.44 183 TYR A O 1
ATOM 1463 N N . GLY A 1 184 ? -1.694 -6.035 -5.747 1.00 86.12 184 GLY A N 1
ATOM 1464 C CA . GLY A 1 184 ? -0.244 -6.264 -5.669 1.00 86.12 184 GLY A CA 1
ATOM 1465 C C . GLY A 1 184 ? 0.300 -6.383 -4.246 1.00 86.12 184 GLY A C 1
ATOM 1466 O O . GLY A 1 184 ? 1.239 -7.147 -4.006 1.00 86.12 184 GLY A O 1
ATOM 1467 N N . LEU A 1 185 ? -0.326 -5.705 -3.280 1.00 92.19 185 LEU A N 1
ATOM 1468 C CA . LEU A 1 185 ? 0.012 -5.806 -1.861 1.00 92.19 185 LEU A CA 1
ATOM 1469 C C . LEU A 1 185 ? -0.455 -7.137 -1.259 1.00 92.19 185 LEU A C 1
ATOM 1471 O O . LEU A 1 185 ? -1.618 -7.524 -1.390 1.00 92.19 185 LEU A O 1
ATOM 1475 N N . HIS A 1 186 ? 0.457 -7.823 -0.573 1.00 92.19 186 HIS A N 1
ATOM 1476 C CA . HIS A 1 186 ? 0.176 -9.051 0.164 1.00 92.19 186 HIS A CA 1
ATOM 1477 C C . HIS A 1 186 ? 0.726 -8.945 1.586 1.00 92.19 186 HIS A C 1
ATOM 1479 O O . HIS A 1 186 ? 1.800 -8.383 1.789 1.00 92.19 186 HIS A O 1
ATOM 1485 N N . ILE A 1 187 ? 0.025 -9.540 2.548 1.00 92.12 187 ILE A N 1
ATOM 1486 C CA . ILE A 1 187 ? 0.432 -9.604 3.957 1.00 92.12 187 ILE A CA 1
ATOM 1487 C C . ILE A 1 187 ? 0.540 -11.051 4.425 1.00 92.12 187 ILE A C 1
ATOM 1489 O O . ILE A 1 187 ? -0.179 -11.923 3.930 1.00 92.12 187 ILE A O 1
ATOM 1493 N N . LEU A 1 188 ? 1.414 -11.316 5.394 1.00 88.81 188 LEU A N 1
ATOM 1494 C CA . LEU A 1 188 ? 1.478 -12.611 6.061 1.00 88.81 188 LEU A CA 1
ATOM 1495 C C . LEU A 1 188 ? 0.462 -12.639 7.209 1.00 88.81 188 LEU A C 1
ATOM 1497 O O . LEU A 1 188 ? 0.661 -11.998 8.238 1.00 88.81 188 LEU A O 1
ATOM 1501 N N . LYS A 1 189 ? -0.615 -13.411 7.049 1.00 88.31 189 LYS A N 1
ATOM 1502 C CA . LYS A 1 189 ? -1.669 -13.593 8.052 1.00 88.31 189 LYS A CA 1
ATOM 1503 C C . LYS A 1 189 ? -1.764 -15.060 8.454 1.00 88.31 189 LYS A C 1
ATOM 1505 O O . LYS A 1 189 ? -1.926 -15.931 7.608 1.00 88.31 189 LYS A O 1
ATOM 1510 N N . ASP A 1 190 ? -1.634 -15.337 9.750 1.00 87.62 190 ASP A N 1
ATOM 1511 C CA . ASP A 1 190 ? -1.754 -16.682 10.336 1.00 87.62 190 ASP A CA 1
ATOM 1512 C C . ASP A 1 190 ? -0.850 -17.732 9.642 1.00 87.62 190 ASP A C 1
ATOM 1514 O O . ASP A 1 190 ? -1.213 -18.891 9.447 1.00 87.62 190 ASP A O 1
ATOM 1518 N N . GLY A 1 191 ? 0.355 -17.301 9.246 1.00 86.25 191 GLY A N 1
ATOM 1519 C CA . GLY A 1 191 ? 1.345 -18.125 8.544 1.00 86.25 191 GLY A CA 1
ATOM 1520 C C . GLY A 1 191 ? 1.092 -18.307 7.043 1.00 86.25 191 GLY A C 1
ATOM 1521 O O . GLY A 1 191 ? 1.820 -19.062 6.400 1.00 86.25 191 GLY A O 1
ATOM 1522 N N . GLN A 1 192 ? 0.093 -17.628 6.476 1.00 88.25 192 GLN A N 1
ATOM 1523 C CA . GLN A 1 192 ? -0.243 -17.676 5.056 1.00 88.25 192 GLN A CA 1
ATOM 1524 C C . GLN A 1 192 ? -0.180 -16.286 4.429 1.00 88.25 192 GLN A C 1
ATOM 1526 O O . GLN A 1 192 ? -0.683 -15.310 4.981 1.00 88.25 192 GLN A O 1
ATOM 1531 N N . TRP A 1 193 ? 0.428 -16.189 3.249 1.00 89.94 193 TRP A N 1
ATOM 1532 C CA . TRP A 1 193 ? 0.322 -14.973 2.454 1.00 89.94 193 TRP A CA 1
ATOM 1533 C C . TRP A 1 193 ? -1.122 -14.812 1.991 1.00 89.94 193 TRP A C 1
ATOM 1535 O O . TRP A 1 193 ? -1.724 -15.766 1.498 1.00 89.94 193 TRP A O 1
ATOM 1545 N N . VAL A 1 194 ? -1.670 -13.615 2.164 1.00 90.94 194 VAL A N 1
ATOM 1546 C CA . VAL A 1 194 ? -2.999 -13.234 1.688 1.00 90.94 194 VAL A CA 1
ATOM 1547 C C . VAL A 1 194 ? -2.926 -11.891 0.985 1.00 90.94 194 VAL A C 1
ATOM 1549 O O . VAL A 1 194 ? -2.133 -11.016 1.329 1.00 90.94 194 VAL A O 1
ATOM 1552 N N . GLY A 1 195 ? -3.773 -11.734 -0.015 1.00 91.69 195 GLY A N 1
ATOM 1553 C CA . GLY A 1 195 ? -3.852 -10.539 -0.821 1.00 91.69 195 GLY A CA 1
ATOM 1554 C C . GLY A 1 195 ? -4.657 -9.416 -0.196 1.00 91.69 195 GLY A C 1
ATOM 1555 O O . GLY A 1 195 ? -5.754 -9.665 0.300 1.00 91.69 195 GLY A O 1
ATOM 1556 N N . VAL A 1 196 ? -4.199 -8.172 -0.305 1.00 92.94 196 VAL A N 1
ATOM 1557 C CA . VAL A 1 196 ? -5.014 -7.006 0.053 1.00 92.94 196 VAL A CA 1
ATOM 1558 C C . VAL A 1 196 ? -5.841 -6.591 -1.159 1.00 92.94 196 VAL A C 1
ATOM 1560 O O . VAL A 1 196 ? -5.312 -6.193 -2.198 1.00 92.94 196 VAL A O 1
ATOM 1563 N N . LYS A 1 197 ? -7.163 -6.737 -1.045 1.00 91.44 197 LYS A N 1
ATOM 1564 C CA . LYS A 1 197 ? -8.090 -6.366 -2.115 1.00 91.44 197 LYS A CA 1
ATOM 1565 C C . LYS A 1 197 ? -8.097 -4.845 -2.288 1.00 91.44 197 LYS A C 1
ATOM 1567 O O . LYS A 1 197 ? -8.393 -4.136 -1.331 1.00 91.44 197 LYS A O 1
ATOM 1572 N N . HIS A 1 198 ? -7.889 -4.390 -3.522 1.00 90.00 198 HIS A N 1
ATOM 1573 C CA . HIS A 1 198 ? -8.100 -3.000 -3.914 1.00 90.00 198 HIS A CA 1
ATOM 1574 C C . HIS A 1 198 ? -9.569 -2.576 -3.709 1.00 90.00 198 HIS A C 1
ATOM 1576 O O . HIS A 1 198 ? -10.499 -3.259 -4.161 1.00 90.00 198 HIS A O 1
ATOM 1582 N N . VAL A 1 199 ? -9.768 -1.443 -3.035 1.00 92.44 199 VAL A N 1
ATOM 1583 C CA . VAL A 1 199 ? -11.059 -0.758 -2.900 1.00 92.44 199 VAL A CA 1
ATOM 1584 C C . VAL A 1 199 ? -10.964 0.584 -3.639 1.00 92.44 199 VAL A C 1
ATOM 1586 O O . VAL A 1 199 ? -10.107 1.397 -3.290 1.00 92.44 199 VAL A O 1
ATOM 1589 N N . PRO A 1 200 ? -11.817 0.842 -4.652 1.00 90.88 200 PRO A N 1
ATOM 1590 C CA . PRO A 1 200 ? -11.761 2.087 -5.413 1.00 90.88 200 PRO A CA 1
ATOM 1591 C C . PRO A 1 200 ? -11.935 3.323 -4.529 1.00 90.88 200 PRO A C 1
ATOM 1593 O O . PRO A 1 200 ? -12.892 3.406 -3.761 1.00 90.88 200 PRO A O 1
ATOM 1596 N N . GLY A 1 201 ? -11.028 4.293 -4.673 1.00 91.44 201 GLY A N 1
ATOM 1597 C CA . GLY A 1 201 ? -11.051 5.533 -3.891 1.00 91.44 201 GLY A CA 1
ATOM 1598 C C . GLY A 1 201 ? -10.735 5.343 -2.406 1.00 91.44 201 GLY A C 1
ATOM 1599 O O . GLY A 1 201 ? -11.153 6.169 -1.605 1.00 91.44 201 GLY A O 1
ATOM 1600 N N . ALA A 1 202 ? -10.055 4.253 -2.035 1.00 93.75 202 ALA A N 1
ATOM 1601 C CA . ALA A 1 202 ? -9.575 4.031 -0.679 1.00 93.75 202 ALA A CA 1
ATOM 1602 C C . ALA A 1 202 ? -8.055 4.195 -0.577 1.00 93.75 202 ALA A C 1
ATOM 1604 O O . ALA A 1 202 ? -7.320 3.919 -1.529 1.00 93.75 202 ALA A O 1
ATOM 1605 N N . PHE A 1 203 ? -7.586 4.539 0.622 1.00 94.69 203 PHE A N 1
ATOM 1606 C CA . PHE A 1 203 ? -6.197 4.304 1.020 1.00 94.69 203 PHE A CA 1
ATOM 1607 C C . PHE A 1 203 ? -6.115 3.065 1.903 1.00 94.69 203 PHE A C 1
ATOM 1609 O O . PHE A 1 203 ? -6.961 2.863 2.774 1.00 94.69 203 PHE A O 1
ATOM 1616 N N . VAL A 1 204 ? -5.065 2.268 1.730 1.00 95.38 204 VAL A N 1
ATOM 1617 C CA . VAL A 1 204 ? -4.624 1.319 2.755 1.00 95.38 204 VAL A CA 1
ATOM 1618 C C . VAL A 1 204 ? -3.783 2.094 3.764 1.00 95.38 204 VAL A C 1
ATOM 1620 O O . VAL A 1 204 ? -2.831 2.776 3.390 1.00 95.38 204 VAL A O 1
ATOM 1623 N N . ILE A 1 205 ? -4.134 1.983 5.040 1.00 94.00 205 ILE A N 1
ATOM 1624 C CA . ILE A 1 205 ? -3.373 2.517 6.165 1.00 94.00 205 ILE A CA 1
ATOM 1625 C C . ILE A 1 205 ? -2.614 1.357 6.800 1.00 94.00 205 ILE A C 1
ATOM 1627 O O . ILE A 1 205 ? -3.233 0.461 7.378 1.00 94.00 205 ILE A O 1
ATOM 1631 N N . ASN A 1 206 ? -1.288 1.367 6.683 1.00 92.44 206 ASN A N 1
ATOM 1632 C CA . ASN A 1 206 ? -0.414 0.408 7.360 1.00 92.44 206 ASN A CA 1
ATOM 1633 C C . ASN A 1 206 ? 0.129 1.007 8.660 1.00 92.44 206 ASN A C 1
ATOM 1635 O O . ASN A 1 206 ? 0.529 2.176 8.682 1.00 92.44 206 ASN A O 1
ATOM 1639 N N . ILE A 1 207 ? 0.169 0.201 9.720 1.00 89.69 207 ILE A N 1
ATOM 1640 C CA . ILE A 1 207 ? 0.752 0.581 11.006 1.00 89.69 207 ILE A CA 1
ATOM 1641 C C . ILE A 1 207 ? 2.250 0.282 10.982 1.00 89.69 207 ILE A C 1
ATOM 1643 O O . ILE A 1 207 ? 2.667 -0.868 10.824 1.00 89.69 207 ILE A O 1
ATOM 1647 N N . GLY A 1 208 ? 3.061 1.324 11.146 1.00 87.81 208 GLY A N 1
ATOM 1648 C CA . GLY A 1 208 ? 4.508 1.192 11.226 1.00 87.81 208 GLY A CA 1
ATOM 1649 C C . GLY A 1 208 ? 5.002 0.957 12.656 1.00 87.81 208 GLY A C 1
ATOM 1650 O O . GLY A 1 208 ? 4.333 1.270 13.647 1.00 87.81 208 GLY A O 1
ATOM 1651 N N . SER A 1 209 ? 6.218 0.425 12.775 1.00 84.75 209 SER A N 1
ATOM 1652 C CA . SER A 1 209 ? 6.794 0.006 14.056 1.00 84.75 209 SER A CA 1
ATOM 1653 C C . SER A 1 209 ? 7.013 1.157 15.046 1.00 84.75 209 SER A C 1
ATOM 1655 O O . SER A 1 209 ? 7.113 0.912 16.246 1.00 84.75 209 SER A O 1
ATOM 1657 N N . GLN A 1 210 ? 7.117 2.416 14.593 1.00 83.50 210 GLN A N 1
ATOM 1658 C CA . GLN A 1 210 ? 7.236 3.546 15.527 1.00 83.50 210 GLN A CA 1
ATOM 1659 C C . GLN A 1 210 ? 5.938 3.766 16.298 1.00 83.50 210 GLN A C 1
ATOM 1661 O O . GLN A 1 210 ? 5.986 4.079 17.487 1.00 83.50 210 GLN A O 1
ATOM 1666 N N . LEU A 1 211 ? 4.786 3.581 15.646 1.00 81.50 211 LEU A N 1
ATOM 1667 C CA . LEU A 1 211 ? 3.496 3.778 16.297 1.00 81.50 211 LEU A CA 1
ATOM 1668 C C . LEU A 1 211 ? 3.222 2.667 17.315 1.00 81.50 211 LEU A C 1
ATOM 1670 O O . LEU A 1 211 ? 2.692 2.934 18.387 1.00 81.50 211 LEU A O 1
ATOM 1674 N N . GLU A 1 212 ? 3.654 1.442 17.021 1.00 74.88 212 GLU A N 1
ATOM 1675 C CA . GLU A 1 212 ? 3.610 0.320 17.965 1.00 74.88 212 GLU A CA 1
ATOM 1676 C C . GLU A 1 212 ? 4.383 0.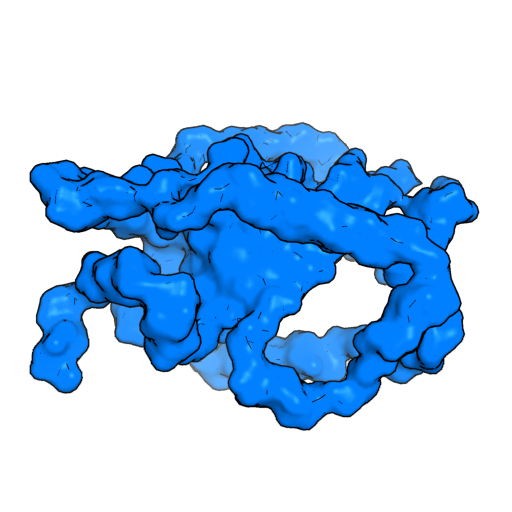627 19.258 1.00 74.88 212 GLU A C 1
ATOM 1678 O O . GLU A 1 212 ? 3.861 0.432 20.358 1.00 74.88 212 GLU A O 1
ATOM 1683 N N . VAL A 1 213 ? 5.603 1.167 19.133 1.00 77.50 213 VAL A N 1
ATOM 1684 C CA . VAL A 1 213 ? 6.424 1.580 20.283 1.00 77.50 213 VAL A CA 1
ATOM 1685 C C . VAL A 1 213 ? 5.758 2.723 21.046 1.00 77.50 213 VAL A C 1
ATOM 1687 O O . VAL A 1 213 ? 5.688 2.675 22.274 1.00 77.50 213 VAL A O 1
ATOM 1690 N N . TYR A 1 214 ? 5.243 3.726 20.331 1.00 76.00 214 TYR A N 1
ATOM 1691 C CA . TYR A 1 214 ? 4.556 4.871 20.930 1.00 76.00 214 TYR A CA 1
ATOM 1692 C C . TYR A 1 214 ? 3.307 4.453 21.720 1.00 76.00 214 TYR A C 1
ATOM 1694 O O . TYR A 1 214 ? 3.021 4.999 22.781 1.00 76.00 214 TYR A O 1
ATOM 1702 N N . LEU A 1 215 ? 2.603 3.425 21.246 1.00 73.62 215 LEU A N 1
ATOM 1703 C CA . LEU A 1 215 ? 1.423 2.852 21.889 1.00 73.62 215 LEU A CA 1
ATOM 1704 C C . LEU A 1 215 ? 1.749 1.732 22.881 1.00 73.62 215 LEU A C 1
ATOM 1706 O O . LEU A 1 215 ? 0.850 0.982 23.251 1.00 73.62 215 LEU A O 1
ATOM 1710 N N . HIS A 1 216 ? 3.007 1.590 23.311 1.00 70.25 216 HIS A N 1
ATOM 1711 C CA . HIS A 1 216 ? 3.423 0.581 24.291 1.00 70.25 216 HIS A CA 1
ATOM 1712 C C . HIS A 1 216 ? 2.964 -0.849 23.929 1.00 70.25 216 HIS A C 1
ATOM 1714 O O . HIS A 1 216 ? 2.577 -1.619 24.808 1.00 70.25 216 HIS A O 1
ATOM 1720 N N . PHE A 1 217 ? 3.008 -1.218 22.642 1.00 64.44 217 PHE A N 1
ATOM 1721 C CA . PHE A 1 217 ? 2.593 -2.540 22.145 1.00 64.44 217 PHE A CA 1
ATOM 1722 C C . PHE A 1 217 ? 1.104 -2.879 22.366 1.00 64.44 217 PHE A C 1
ATOM 1724 O O . PHE A 1 217 ? 0.727 -4.050 22.408 1.00 64.44 217 PHE A O 1
ATOM 1731 N N . VAL A 1 218 ? 0.226 -1.873 22.489 1.00 61.75 218 VAL A N 1
ATOM 1732 C CA . VAL A 1 218 ? -1.242 -2.076 22.480 1.00 61.75 218 VAL A CA 1
ATOM 1733 C C . VAL A 1 218 ? -1.736 -2.606 21.121 1.00 61.75 218 VAL A C 1
ATOM 1735 O O . VAL A 1 218 ? -2.779 -3.263 21.037 1.00 61.75 218 VAL A O 1
ATOM 1738 N N . LEU A 1 219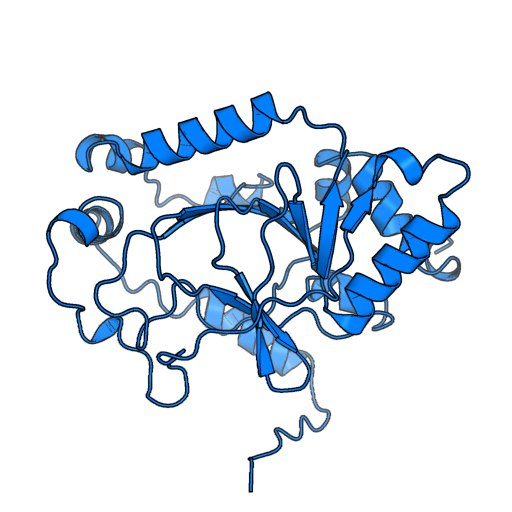 ? -0.983 -2.339 20.052 1.00 62.72 219 LEU A N 1
ATOM 1739 C CA . LEU A 1 219 ? -1.196 -2.900 18.720 1.00 62.72 219 LEU A CA 1
ATOM 1740 C C . LEU A 1 219 ? -0.222 -4.064 18.492 1.00 62.72 219 LEU A C 1
ATOM 1742 O O . LEU A 1 219 ? 0.907 -4.027 18.975 1.00 62.72 219 LEU A O 1
ATOM 1746 N N . ASN A 1 220 ? -0.660 -5.097 17.764 1.00 56.53 220 ASN A N 1
ATOM 1747 C CA . ASN A 1 220 ? 0.244 -6.156 17.310 1.00 56.53 220 ASN A CA 1
ATOM 1748 C C . ASN A 1 220 ? 1.246 -5.597 16.289 1.00 56.53 220 ASN A C 1
ATOM 1750 O O . ASN A 1 220 ? 0.976 -4.573 15.659 1.00 56.53 220 ASN A O 1
ATOM 1754 N N . LEU A 1 221 ? 2.360 -6.322 16.119 1.00 62.56 221 LEU A N 1
ATOM 1755 C CA . LEU A 1 221 ? 3.378 -6.080 15.094 1.00 62.56 221 LEU A CA 1
ATOM 1756 C C . LEU A 1 221 ? 2.722 -5.643 13.778 1.00 62.56 221 LEU A C 1
ATOM 1758 O O . LEU A 1 221 ? 1.771 -6.292 13.326 1.00 62.56 221 LEU A O 1
ATOM 1762 N N . GLY A 1 222 ? 3.243 -4.571 13.168 1.00 64.62 222 GLY A N 1
ATOM 1763 C CA . GLY A 1 222 ? 2.838 -4.138 11.826 1.00 64.62 222 GLY A CA 1
ATOM 1764 C C . GLY A 1 222 ? 2.836 -5.307 10.833 1.00 64.62 222 GLY A C 1
ATOM 1765 O O . GLY A 1 222 ? 3.411 -6.365 11.087 1.00 64.62 222 GLY A O 1
ATOM 1766 N N . SER A 1 223 ? 2.179 -5.182 9.687 1.00 77.25 223 SER A N 1
ATOM 1767 C CA . SER A 1 223 ? 2.049 -6.330 8.784 1.00 77.25 223 SER A CA 1
ATOM 1768 C C . SER A 1 223 ? 3.378 -6.645 8.093 1.00 77.25 223 SER A C 1
ATOM 1770 O O . SER A 1 223 ? 3.920 -5.792 7.385 1.00 77.25 223 SER A O 1
ATOM 1772 N N . LEU A 1 224 ? 3.869 -7.888 8.207 1.00 83.69 224 LEU A N 1
ATOM 1773 C CA . LEU A 1 224 ? 4.899 -8.368 7.284 1.00 83.69 224 LEU A CA 1
ATOM 1774 C C . LEU A 1 224 ? 4.268 -8.417 5.898 1.00 83.69 224 LEU A C 1
ATOM 1776 O O . LEU A 1 224 ? 3.318 -9.176 5.682 1.00 83.69 224 LEU A O 1
ATOM 1780 N N . HIS A 1 225 ? 4.789 -7.624 4.973 1.00 86.44 225 HIS A N 1
ATOM 1781 C CA . HIS A 1 225 ? 4.174 -7.463 3.667 1.00 86.44 225 HIS A CA 1
ATOM 1782 C C . HIS A 1 225 ? 5.188 -7.544 2.528 1.00 86.44 225 HIS A C 1
ATOM 17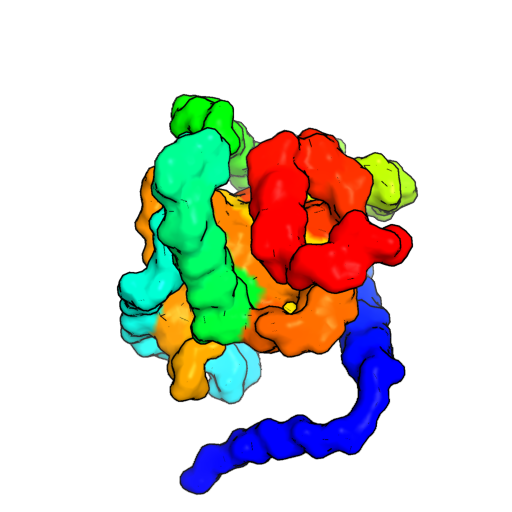84 O O . HIS A 1 225 ? 6.384 -7.302 2.702 1.00 86.44 225 HIS A O 1
ATOM 1790 N N . ILE A 1 226 ? 4.686 -7.939 1.361 1.00 85.81 226 ILE A N 1
ATOM 1791 C CA . ILE A 1 226 ? 5.423 -8.046 0.098 1.00 85.81 226 ILE A CA 1
ATOM 1792 C C . ILE A 1 226 ? 4.604 -7.410 -1.015 1.00 85.81 226 ILE A C 1
ATOM 1794 O O . ILE A 1 226 ? 3.373 -7.342 -0.940 1.00 85.81 226 ILE A O 1
ATOM 1798 N N . ILE A 1 227 ? 5.290 -7.032 -2.090 1.00 85.25 227 ILE A N 1
ATOM 1799 C CA . ILE A 1 227 ? 4.637 -6.692 -3.352 1.00 85.25 227 ILE A CA 1
ATOM 1800 C C . ILE A 1 227 ? 4.898 -7.806 -4.351 1.00 85.25 227 ILE A C 1
ATOM 1802 O O . ILE A 1 227 ? 6.050 -8.154 -4.616 1.00 85.25 227 ILE A O 1
ATOM 1806 N N . VAL A 1 228 ? 3.829 -8.346 -4.929 1.00 83.56 228 VAL A N 1
ATOM 1807 C CA . VAL A 1 228 ? 3.913 -9.311 -6.027 1.00 83.56 228 VAL A CA 1
ATOM 1808 C C . VAL A 1 228 ? 3.467 -8.616 -7.301 1.00 83.56 228 VAL A C 1
ATOM 1810 O O . VAL A 1 228 ? 2.373 -8.067 -7.381 1.00 83.56 228 VAL A O 1
ATOM 1813 N N . ASN A 1 229 ? 4.331 -8.659 -8.306 1.00 79.12 229 ASN A N 1
ATOM 1814 C CA . ASN A 1 229 ? 4.136 -7.970 -9.568 1.00 79.12 229 ASN A CA 1
ATOM 1815 C C . ASN A 1 229 ? 3.711 -8.971 -10.653 1.00 79.12 229 ASN A C 1
ATOM 1817 O O . ASN A 1 229 ? 4.561 -9.562 -11.314 1.00 79.12 229 ASN A O 1
ATOM 1821 N N . ARG A 1 230 ? 2.398 -9.210 -10.783 1.00 77.31 230 ARG A N 1
ATOM 1822 C CA . ARG A 1 230 ? 1.814 -10.077 -11.835 1.00 77.31 230 ARG A CA 1
ATOM 1823 C C . ARG A 1 230 ? 1.246 -9.292 -13.020 1.00 77.31 230 ARG A C 1
ATOM 1825 O O . ARG A 1 230 ? 1.026 -9.880 -14.073 1.00 77.31 230 ARG A O 1
ATOM 1832 N N . ALA A 1 231 ? 0.997 -8.004 -12.832 1.00 78.88 231 ALA A N 1
ATOM 1833 C CA . ALA A 1 231 ? 0.445 -7.080 -13.810 1.00 78.88 231 ALA A CA 1
ATOM 1834 C C . ALA A 1 231 ? 1.131 -5.723 -13.637 1.00 78.88 231 ALA A C 1
ATOM 1836 O O . ALA A 1 231 ? 1.810 -5.501 -12.638 1.00 78.88 231 ALA A O 1
ATOM 1837 N N . GLU A 1 232 ? 0.950 -4.827 -14.599 1.00 83.38 232 GLU A N 1
ATOM 1838 C CA . GLU A 1 232 ? 1.436 -3.457 -14.477 1.00 83.38 232 GLU A CA 1
ATOM 1839 C C . GLU A 1 232 ? 0.593 -2.663 -13.480 1.00 83.38 232 GLU A C 1
ATOM 1841 O O . GLU A 1 232 ? -0.632 -2.654 -13.594 1.00 83.38 232 GLU A O 1
ATOM 1846 N N . PHE A 1 233 ? 1.232 -1.989 -12.523 1.00 85.38 233 PHE A N 1
ATOM 1847 C CA . PHE A 1 233 ? 0.540 -1.055 -11.634 1.00 85.38 233 PHE A CA 1
ATOM 1848 C C . PHE A 1 233 ? 1.479 -0.022 -11.014 1.00 85.38 233 PHE A C 1
ATOM 1850 O O . PHE A 1 233 ? 2.689 -0.223 -10.888 1.00 85.38 233 PHE A O 1
ATOM 1857 N N . THR A 1 234 ? 0.883 1.078 -10.565 1.00 86.19 234 THR A N 1
ATOM 1858 C CA . THR A 1 234 ? 1.553 2.133 -9.803 1.00 86.19 234 THR A CA 1
ATOM 1859 C C . THR A 1 234 ? 0.964 2.183 -8.397 1.00 86.19 234 THR A C 1
ATOM 1861 O O . THR A 1 234 ? -0.237 1.997 -8.200 1.00 86.19 234 THR A O 1
ATOM 1864 N N . MET A 1 235 ? 1.821 2.389 -7.402 1.00 88.12 235 MET A N 1
ATOM 1865 C CA . MET A 1 235 ? 1.451 2.343 -5.992 1.00 88.12 235 MET A CA 1
ATOM 1866 C C . MET A 1 235 ? 2.136 3.496 -5.240 1.00 88.12 235 MET A C 1
ATOM 1868 O O . MET A 1 235 ? 3.221 3.313 -4.671 1.00 88.12 235 MET A O 1
ATOM 1872 N N . PRO A 1 236 ? 1.564 4.714 -5.302 1.00 89.25 236 PRO A N 1
ATOM 1873 C CA . PRO A 1 236 ? 2.063 5.840 -4.542 1.00 89.25 236 PRO A CA 1
ATOM 1874 C C . PRO A 1 236 ? 1.763 5.653 -3.059 1.00 89.25 236 PRO A C 1
ATOM 1876 O O . PRO A 1 236 ? 0.703 5.155 -2.666 1.00 89.25 236 PRO A O 1
ATOM 1879 N N . LEU A 1 237 ? 2.723 6.062 -2.239 1.00 90.44 237 LEU A N 1
ATOM 1880 C CA . LEU A 1 237 ? 2.627 6.000 -0.797 1.00 90.44 237 LEU A CA 1
ATOM 1881 C C . LEU A 1 237 ? 3.210 7.237 -0.131 1.00 90.44 237 LEU A C 1
ATOM 1883 O O . LEU A 1 237 ? 4.178 7.831 -0.606 1.00 90.44 237 LEU A O 1
ATOM 1887 N N . THR A 1 238 ? 2.643 7.588 1.013 1.00 89.06 238 THR A N 1
ATOM 1888 C CA . THR A 1 238 ? 3.156 8.630 1.897 1.00 89.06 238 THR A CA 1
ATOM 1889 C C . THR A 1 238 ? 3.477 8.000 3.237 1.00 89.06 238 THR A C 1
ATOM 1891 O O . THR A 1 238 ? 2.626 7.363 3.857 1.00 89.06 238 THR A O 1
ATOM 1894 N N . GLN A 1 239 ? 4.713 8.188 3.689 1.00 87.88 239 GLN A N 1
ATOM 1895 C CA . GLN A 1 239 ? 5.168 7.718 4.990 1.00 87.88 239 GLN A CA 1
ATOM 1896 C C . GLN A 1 239 ? 5.083 8.861 6.000 1.00 87.88 239 GLN A C 1
ATOM 1898 O O . GLN A 1 239 ? 5.586 9.960 5.770 1.00 87.88 239 GLN A O 1
ATOM 1903 N N . ILE A 1 240 ? 4.435 8.602 7.129 1.00 84.75 240 ILE A N 1
ATOM 1904 C CA . ILE A 1 240 ? 4.305 9.545 8.237 1.00 84.75 240 ILE A CA 1
ATOM 1905 C C . ILE A 1 240 ? 5.293 9.122 9.316 1.00 84.75 240 ILE A C 1
ATOM 1907 O O . ILE A 1 240 ? 5.180 8.024 9.853 1.00 84.75 240 ILE A O 1
ATOM 1911 N N . HIS A 1 241 ? 6.266 9.976 9.632 1.00 83.00 241 HIS A N 1
ATOM 1912 C CA . HIS A 1 241 ? 7.321 9.667 10.607 1.00 83.00 241 HIS A CA 1
ATOM 1913 C C . HIS A 1 241 ? 7.175 10.421 11.931 1.00 83.00 241 HIS A C 1
ATOM 1915 O O . HIS A 1 241 ? 7.792 10.037 12.917 1.00 83.00 241 HIS A O 1
ATOM 1921 N N . THR A 1 242 ? 6.385 11.495 11.968 1.00 78.31 242 THR A N 1
ATOM 1922 C CA . THR A 1 242 ? 6.193 12.319 13.168 1.00 78.31 242 THR A CA 1
ATOM 1923 C C . THR A 1 242 ? 4.731 12.719 13.328 1.00 78.31 242 THR A C 1
ATOM 1925 O O . THR A 1 242 ? 3.978 12.754 12.352 1.00 78.31 242 THR A O 1
ATOM 1928 N N . GLU A 1 243 ? 4.327 13.068 14.551 1.00 71.06 243 GLU A N 1
ATOM 1929 C CA . GLU A 1 243 ? 3.002 13.647 14.803 1.00 71.06 243 GLU A CA 1
ATOM 1930 C C . GLU A 1 243 ? 2.804 14.977 14.063 1.00 71.06 243 GLU A C 1
ATOM 1932 O O . GLU A 1 243 ? 1.722 15.242 13.549 1.00 71.06 243 GLU A O 1
ATOM 1937 N N . GLU A 1 244 ? 3.851 15.798 13.935 1.00 73.31 244 GLU A N 1
ATOM 1938 C CA . GLU A 1 244 ? 3.792 17.043 13.155 1.00 73.31 244 GLU A CA 1
ATOM 1939 C C . GLU A 1 244 ? 3.461 16.773 11.681 1.00 73.31 244 GLU A C 1
ATOM 1941 O O . GLU A 1 244 ? 2.603 17.442 11.103 1.00 73.31 244 GLU A O 1
ATOM 1946 N N . SER A 1 245 ? 4.085 15.748 11.093 1.00 70.38 245 SER A N 1
ATOM 1947 C CA . SER A 1 245 ? 3.805 15.306 9.720 1.00 70.38 245 SER A CA 1
ATOM 1948 C C . SER A 1 245 ? 2.355 14.823 9.586 1.00 70.38 245 SER A C 1
ATOM 1950 O O . SER A 1 245 ? 1.657 15.131 8.623 1.00 70.38 245 SER A O 1
ATOM 1952 N N . LEU A 1 246 ? 1.838 14.124 10.598 1.00 68.00 246 LEU A N 1
ATOM 1953 C CA . LEU A 1 246 ? 0.440 13.698 10.613 1.00 68.00 246 LEU A CA 1
ATOM 1954 C C . LEU A 1 246 ? -0.533 14.884 10.592 1.00 68.00 246 LEU A C 1
ATOM 1956 O O . LEU A 1 246 ? -1.494 14.866 9.824 1.00 68.00 246 LEU A O 1
ATOM 1960 N N . VAL A 1 247 ? -0.273 15.920 11.399 1.00 66.25 247 VAL A N 1
ATOM 1961 C CA . VAL A 1 247 ? -1.089 17.147 11.427 1.00 66.25 247 VAL A CA 1
ATOM 1962 C C . VAL A 1 247 ? -1.111 17.815 10.054 1.00 66.25 247 VAL A C 1
ATOM 1964 O O . VAL A 1 247 ? -2.168 18.264 9.610 1.00 66.25 247 VAL A O 1
ATOM 1967 N N . GLN A 1 248 ? 0.034 17.845 9.366 1.00 63.66 248 GLN A N 1
ATOM 1968 C CA . GLN A 1 248 ? 0.136 18.376 8.005 1.00 63.66 248 GLN A CA 1
ATOM 1969 C C . GLN A 1 248 ? -0.640 17.530 6.989 1.00 63.66 248 GLN A C 1
ATOM 1971 O O . GLN A 1 248 ? -1.233 18.084 6.066 1.00 63.66 248 GLN A O 1
ATOM 1976 N N . THR A 1 249 ? -0.678 16.207 7.172 1.00 62.75 249 THR A N 1
ATOM 1977 C CA . THR A 1 249 ? -1.364 15.292 6.245 1.00 62.75 249 THR A CA 1
ATOM 1978 C C . THR A 1 249 ? -2.897 15.379 6.375 1.00 62.75 249 THR A C 1
ATOM 1980 O O . THR A 1 249 ? -3.607 15.138 5.401 1.00 62.75 249 THR A O 1
ATOM 1983 N N . GLY A 1 250 ? -3.436 15.757 7.542 1.00 64.94 250 GLY A N 1
ATOM 1984 C CA . GLY A 1 250 ? -4.854 16.116 7.692 1.00 64.94 250 GLY A CA 1
ATOM 1985 C C . GLY A 1 250 ? -5.440 15.913 9.095 1.00 64.94 250 GLY A C 1
ATOM 1986 O O . GLY A 1 250 ? -5.020 15.034 9.848 1.00 64.94 250 GLY A O 1
ATOM 1987 N N . ARG A 1 251 ? -6.479 16.696 9.437 1.00 64.56 251 ARG A N 1
ATOM 1988 C CA . ARG A 1 251 ? -7.145 16.655 10.761 1.00 64.56 251 ARG A CA 1
ATOM 1989 C C . ARG A 1 251 ? -7.768 15.295 11.088 1.00 64.56 251 ARG A C 1
ATOM 1991 O O . ARG A 1 251 ? -7.533 14.784 12.178 1.00 64.56 251 ARG A O 1
ATOM 1998 N N . SER A 1 252 ? -8.468 14.673 10.140 1.00 63.34 252 SER A N 1
ATOM 1999 C CA . SER A 1 252 ? -9.136 13.382 10.368 1.00 63.34 252 SER A CA 1
ATOM 2000 C C . SER A 1 252 ? -8.148 12.252 10.688 1.00 63.34 252 SER A C 1
ATOM 2002 O O . SER A 1 252 ? -8.443 11.364 11.483 1.00 63.34 252 SER A O 1
ATOM 2004 N N . MET A 1 253 ? -6.929 12.302 10.138 1.00 64.50 253 MET A N 1
ATOM 2005 C CA . MET A 1 253 ? -5.872 11.344 10.487 1.00 64.50 253 MET A CA 1
ATOM 2006 C C . MET A 1 253 ? -5.258 11.608 11.862 1.00 64.50 253 MET A C 1
ATOM 2008 O O . MET A 1 253 ? -4.908 10.666 12.573 1.00 64.50 253 MET A O 1
ATOM 2012 N N . GLN A 1 254 ? -5.176 12.872 12.277 1.00 65.12 254 GLN A N 1
ATOM 2013 C CA . GLN A 1 254 ? -4.803 13.210 13.648 1.00 65.12 254 GLN A CA 1
ATOM 2014 C C . GLN A 1 254 ? -5.832 12.674 14.655 1.00 65.12 254 GLN A C 1
ATOM 2016 O O . GLN A 1 254 ? -5.463 12.123 15.693 1.00 65.12 254 GLN A O 1
ATOM 2021 N N . GLU A 1 255 ? -7.123 12.798 14.355 1.00 66.44 255 GLU A N 1
ATOM 2022 C CA . GLU A 1 255 ? -8.199 12.252 15.189 1.00 66.44 255 GLU A CA 1
ATOM 2023 C C . GLU A 1 255 ? -8.172 10.722 15.236 1.00 66.44 255 GLU A C 1
ATOM 2025 O O . GLU A 1 255 ? -8.376 10.142 16.302 1.00 66.44 255 GLU A O 1
ATOM 2030 N N . MET A 1 256 ? -7.808 10.068 14.134 1.00 63.31 256 MET A N 1
ATOM 2031 C CA . MET A 1 256 ? -7.573 8.623 14.080 1.00 63.31 256 MET A CA 1
ATOM 2032 C C . MET A 1 256 ? -6.429 8.157 15.002 1.00 63.31 256 MET A C 1
ATOM 2034 O O . MET A 1 256 ? -6.558 7.119 15.661 1.00 63.31 256 MET A O 1
ATOM 2038 N N . LEU A 1 257 ? -5.328 8.913 15.123 1.00 62.78 257 LEU A N 1
ATOM 2039 C CA . LEU A 1 257 ? -4.301 8.590 16.125 1.00 62.78 257 LEU A CA 1
ATOM 2040 C C . LEU A 1 257 ? -4.804 8.805 17.551 1.00 62.78 257 LEU A C 1
ATOM 2042 O O . LEU A 1 257 ? -4.577 7.948 18.402 1.00 62.78 257 LEU A O 1
ATOM 2046 N N . LYS A 1 258 ? -5.545 9.888 17.813 1.00 63.78 258 LYS A N 1
ATOM 2047 C CA . LYS A 1 258 ? -6.183 10.106 19.125 1.00 63.78 258 LYS A CA 1
ATOM 2048 C C . LYS A 1 258 ? -7.177 8.997 19.473 1.00 63.78 258 LYS A C 1
ATOM 2050 O O . LYS A 1 258 ? -7.373 8.687 20.636 1.00 63.78 258 LYS A O 1
ATOM 2055 N N . ILE A 1 259 ? -7.811 8.389 18.481 1.00 61.00 259 ILE A N 1
ATOM 2056 C CA . ILE A 1 259 ? -8.674 7.221 18.668 1.00 61.00 259 ILE A CA 1
ATOM 2057 C C . ILE A 1 259 ? -7.879 5.998 19.140 1.00 61.00 259 ILE A C 1
ATOM 2059 O O . ILE A 1 259 ? -8.368 5.242 19.977 1.00 61.00 259 ILE A O 1
ATOM 2063 N N . SER A 1 260 ? -6.683 5.801 18.586 1.00 57.72 260 SER A N 1
ATOM 2064 C CA . SER A 1 260 ? -5.857 4.612 18.827 1.00 57.72 260 SER A CA 1
ATOM 2065 C C . SER A 1 260 ? -4.981 4.741 20.078 1.00 57.72 260 SER A C 1
ATOM 2067 O O . SER A 1 260 ? -4.553 3.735 20.636 1.00 57.72 260 SER A O 1
ATOM 2069 N N . LEU A 1 261 ? -4.730 5.973 20.531 1.00 57.41 261 LEU A N 1
ATOM 2070 C CA . LEU A 1 261 ? -4.043 6.284 21.781 1.00 57.41 261 LEU A CA 1
ATOM 2071 C C . LEU A 1 261 ? -4.975 6.044 22.978 1.00 57.41 261 LEU A C 1
ATOM 2073 O O . LEU A 1 261 ? -6.001 6.724 23.071 1.00 57.41 261 LEU A O 1
ATOM 2077 N N . PRO A 1 262 ? -4.629 5.142 23.920 1.00 52.50 262 PRO A N 1
ATOM 2078 C CA . PRO A 1 262 ? -5.330 5.028 25.195 1.00 52.50 262 PRO A CA 1
ATOM 2079 C C . PRO A 1 262 ? -5.496 6.401 25.855 1.00 52.50 262 PRO A C 1
ATOM 2081 O O . PRO A 1 262 ? -4.567 7.208 25.851 1.00 52.50 262 PRO A O 1
ATOM 2084 N N . LEU A 1 263 ? -6.662 6.657 26.461 1.00 51.88 263 LEU A N 1
ATOM 2085 C CA . LEU A 1 263 ? -6.964 7.906 27.186 1.00 51.88 263 LEU A CA 1
ATOM 2086 C C . LEU A 1 263 ? -5.898 8.254 28.243 1.00 51.88 263 LEU A C 1
ATOM 2088 O O . LEU A 1 263 ? -5.686 9.423 28.544 1.00 51.88 263 LEU A O 1
ATOM 2092 N N . GLU A 1 264 ? -5.200 7.247 28.766 1.00 45.78 264 GLU A N 1
ATOM 2093 C CA . GLU A 1 264 ? -4.110 7.373 29.740 1.00 45.78 264 GLU A CA 1
ATOM 2094 C C . GLU A 1 264 ? -2.853 8.055 29.169 1.00 45.78 264 GLU A C 1
ATOM 2096 O O . GLU A 1 264 ? -2.132 8.709 29.917 1.00 45.78 264 GLU A O 1
ATOM 2101 N N . LEU A 1 265 ? -2.612 7.958 27.855 1.00 42.81 265 LEU A N 1
ATOM 2102 C CA . LEU A 1 265 ? -1.483 8.605 27.169 1.00 42.81 265 LEU A CA 1
ATOM 2103 C C . LEU A 1 265 ? -1.818 10.015 26.660 1.00 42.81 265 LEU A C 1
ATOM 2105 O O . LEU A 1 265 ? -0.924 10.756 26.274 1.00 42.81 265 LEU A O 1
ATOM 2109 N N . GLN A 1 266 ? -3.092 10.414 26.671 1.00 51.03 266 GLN A N 1
ATOM 2110 C CA . GLN A 1 266 ? -3.529 11.733 26.191 1.00 51.03 266 GLN A CA 1
ATOM 2111 C C . GLN A 1 266 ? -3.362 12.850 27.237 1.00 51.03 266 GLN A C 1
ATOM 2113 O O . GLN A 1 266 ? -3.618 14.014 26.932 1.00 51.03 266 GLN A O 1
ATOM 2118 N N . GLY A 1 267 ? -2.975 12.498 28.469 1.00 46.62 267 GLY A N 1
ATOM 2119 C CA . GLY A 1 267 ? -2.835 13.415 29.605 1.00 46.62 267 GLY A CA 1
ATOM 2120 C C . GLY A 1 267 ? -1.418 13.534 30.175 1.00 46.62 267 GLY A C 1
ATOM 2121 O O . GLY A 1 267 ? -1.285 14.041 31.290 1.00 46.62 267 GLY A O 1
ATOM 2122 N N . MET A 1 268 ? -0.398 13.044 29.460 1.00 38.34 268 MET A N 1
ATOM 2123 C CA . MET A 1 268 ? 1.020 13.162 29.831 1.00 38.34 268 MET A CA 1
ATOM 2124 C C . MET A 1 268 ? 1.708 14.318 29.110 1.00 38.34 268 MET A C 1
ATOM 2126 O O . MET A 1 268 ? 1.445 14.498 27.902 1.00 38.34 268 MET A O 1
#

InterPro domains:
  IPR005123 Oxoglutarate/iron-dependent dioxygenase domain [PS51471] (145-267)
  IPR026992 Non-haem dioxygenase, N-terminal domain [PF14226] (72-139)
  IPR027443 Isopenicillin N synthase-like superfamily [G3DSA:2.60.120.330] (29-144)
  IPR027443 Isopenicillin N synthase-like superfamily [G3DSA:2.60.120.330] (145-232)
  IPR044861 Isopenicillin N synthase-like, Fe(2+) 2OG dioxygenase domain [PF03171] (147-214)
  IPR050295 Plant 2-oxoglutarate-dependent oxidoreductases [PTHR47991] (145-213)

Sequence (268 aa):
MVPLFRCRTDNLLQALRYAAQFGSLRYRRCSRKRMSALVSSWSKNVHTLPENFVCSSEERPGDLAVPLCRGIPVVDLQQVDGHDRADSIKQIMKGSQDFGMFQVINHGLLKELMDDTMSLFKEFFDMPEEDKATYYSEDTSDLSKFQGMIVNHYPPCPNPSVVLGVCGHYDTNLLTLLQQDEYGLHILKDGQWVGVKHVPGAFVINIGSQLEVYLHFVLNLGSLHIIVNRAEFTMPLTQIHTEESLVQTGRSMQEMLKISLPLELQGM

Secondary structure (DSSP, 8-state):
-----------HHHHHHHHHHHTTSS-----HHHHHHHHHTHHHH--S--GGGSPPTTT---S--PPEES-S-EEEGGGTTSTTHHHHHHHHHHHHHHTSEEEEE--S--HHHHHHHHHHHHHHHHS-HHHHHTT-----TTGGGS-PEEEEEEPPPS-TTS--SEEEE---SSEEEEE-SSS-EEEEETTEEEEE---TT-EEEEEPHHHHHHTTT-S--PPPEEE--SS-EEEEEEEE-SHHHHHHH-HHHHHHHHHHS-GGGTT-

pLDDT: mean 72.61, std 21.15, range [21.77, 95.5]

Foldseek 3Di:
DDPDPPPDDDDPPVVVVVVVVVVPPDPPDDDLVRVLCVQACCQVPPLDDDPVQFADPVQFQAPDPFAADPLAAEAELVCCPHPCVVVSLVNLQCNQAQAQKHKYANPPDDLVVVVVVQVVLVVLSNDRSVVVSVVDDPDCVVVVPDQDKDKDKFAADSCLRGGFSFTWDAAAAQKKWKQWPAWWKWFQGPNGIHTHHHDRRMTMIGGGPVNCVVQVNSGPGITGMTTGRNHTTMMMMGGHHDLVSQVVVHDSSNVSSVSSRDPVSVPD